Protein AF-0000000073577307 (afdb_homodimer)

Solvent-accessible surface area (backbone atoms only — not comparable to full-atom values): 15113 Å² total; per-residue (Å²): 130,65,79,37,74,38,79,48,73,55,65,37,16,41,44,43,29,63,47,82,70,61,50,22,57,39,57,30,47,56,55,56,80,84,56,72,56,68,67,62,33,53,26,30,30,29,35,43,25,42,23,20,64,41,90,52,89,83,40,60,75,35,41,35,47,29,35,41,38,32,36,31,76,53,84,54,31,30,42,37,42,39,16,36,37,43,51,56,98,88,37,44,37,31,36,14,35,44,33,76,36,45,77,79,46,80,53,42,58,37,43,33,50,20,8,26,72,68,30,44,59,24,35,42,34,32,40,37,33,73,76,40,81,47,87,52,55,27,29,35,39,37,40,40,46,35,36,31,66,36,82,57,129,126,67,82,36,75,39,82,47,71,53,68,36,16,40,44,42,30,63,47,82,91,61,50,22,57,47,80,76,42,34,40,53,76,83,60,68,42,76,59,63,42,24,28,30,30,43,36,54,24,42,24,19,63,42,89,50,89,84,40,59,76,38,41,36,46,31,40,40,41,31,35,26,70,52,87,54,33,32,36,37,41,42,39,35,37,42,50,56,97,90,37,42,38,35,37,28,33,33,26,60,38,46,77,77,47,81,53,39,56,39,14,28,45,37,35,35,70,70,31,43,71,26,36,26,33,31,41,37,33,74,75,38,81,47,86,51,56,28,30,34,38,37,38,40,47,35,37,30,67,35,79,59,129

Organism: NCBI:txid1480154

Structure (mmCIF, N/CA/C/O backbone):
data_AF-0000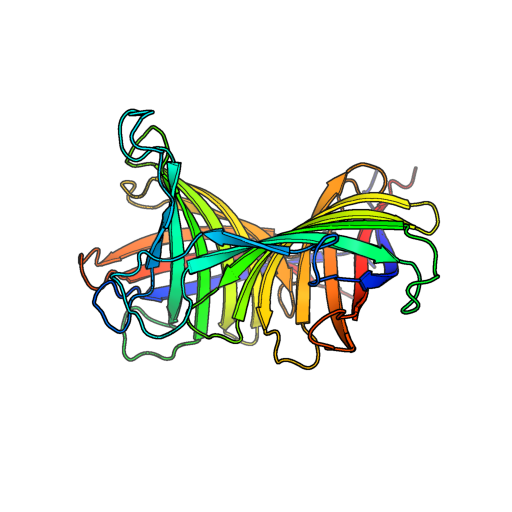000073577307-model_v1
#
loop_
_entity.id
_entity.type
_entity.pdbx_description
1 polymer 'Dirigent protein'
#
loop_
_atom_site.group_PDB
_atom_site.id
_atom_site.type_symbol
_atom_site.label_atom_id
_atom_site.label_alt_id
_atom_site.label_comp_id
_atom_site.label_asym_id
_atom_site.label_entity_id
_atom_site.label_seq_id
_atom_site.pdbx_PDB_ins_code
_atom_site.Cartn_x
_atom_site.Cartn_y
_atom_site.Cartn_z
_atom_site.occupancy
_atom_site.B_iso_or_equiv
_atom_site.auth_seq_id
_atom_site.auth_comp_id
_atom_site.auth_asym_id
_atom_site.auth_atom_id
_atom_site.pdbx_PDB_model_num
ATOM 1 N N . MET A 1 1 ? 23.078 -17.578 -9.414 1 47.25 1 MET A N 1
ATOM 2 C CA . MET A 1 1 ? 22.984 -16.125 -9.367 1 47.25 1 MET A CA 1
ATOM 3 C C . MET A 1 1 ? 23 -15.625 -7.922 1 47.25 1 MET A C 1
ATOM 5 O O . MET A 1 1 ? 22.188 -16.047 -7.102 1 47.25 1 MET A O 1
ATOM 9 N N . LYS A 1 2 ? 24.281 -15.18 -7.512 1 60.28 2 LYS A N 1
ATOM 10 C CA . LYS A 1 2 ? 24.391 -14.672 -6.148 1 60.28 2 LYS A CA 1
ATOM 11 C C . LYS A 1 2 ? 23.672 -13.336 -6.004 1 60.28 2 LYS A C 1
ATOM 13 O O . LYS A 1 2 ? 23.844 -12.43 -6.824 1 60.28 2 LYS A O 1
ATOM 18 N N . MET A 1 3 ? 22.656 -13.227 -5.266 1 70.25 3 MET A N 1
ATOM 19 C CA . MET A 1 3 ? 21.938 -11.977 -5.035 1 70.25 3 MET A CA 1
ATOM 20 C C . MET A 1 3 ? 22.766 -11.023 -4.18 1 70.25 3 MET A C 1
ATOM 22 O O . MET A 1 3 ? 23.219 -11.391 -3.098 1 70.25 3 MET A O 1
ATOM 26 N N . LYS A 1 4 ? 23.328 -10.039 -4.867 1 84.12 4 LYS A N 1
ATOM 27 C CA . LYS A 1 4 ? 24 -8.984 -4.121 1 84.12 4 LYS A CA 1
ATOM 28 C C . LYS A 1 4 ? 23.062 -7.816 -3.838 1 84.12 4 LYS A C 1
ATOM 30 O O . LYS A 1 4 ? 22.188 -7.504 -4.652 1 84.12 4 LYS A O 1
ATOM 35 N N . MET A 1 5 ? 23.25 -7.301 -2.658 1 89.81 5 MET A N 1
ATOM 36 C CA . MET A 1 5 ? 22.438 -6.152 -2.26 1 89.81 5 MET A CA 1
ATOM 37 C C . MET A 1 5 ? 23.219 -4.855 -2.42 1 89.81 5 MET A C 1
ATOM 39 O O . MET A 1 5 ? 24.422 -4.805 -2.131 1 89.81 5 MET A O 1
ATOM 43 N N . LYS A 1 6 ? 22.531 -3.881 -2.98 1 94.38 6 LYS A N 1
ATOM 44 C CA . LYS A 1 6 ? 23.109 -2.549 -3.135 1 94.38 6 LYS A CA 1
ATOM 45 C C . LYS A 1 6 ? 22.422 -1.544 -2.215 1 94.38 6 LYS A C 1
ATOM 47 O O . LYS A 1 6 ? 21.203 -1.502 -2.139 1 94.38 6 LYS A O 1
ATOM 52 N N . ALA A 1 7 ? 23.25 -0.736 -1.571 1 96.62 7 ALA A N 1
ATOM 53 C CA . ALA A 1 7 ? 22.719 0.345 -0.749 1 96.62 7 ALA A CA 1
ATOM 54 C C . ALA A 1 7 ? 22.297 1.529 -1.61 1 96.62 7 ALA A C 1
ATOM 56 O O . ALA A 1 7 ? 23.031 1.964 -2.492 1 96.62 7 ALA A O 1
ATOM 57 N N . VAL A 1 8 ? 21.125 2.039 -1.431 1 96.81 8 VAL A N 1
ATOM 58 C CA . VAL A 1 8 ? 20.594 3.201 -2.131 1 96.81 8 VAL A CA 1
ATOM 59 C C . VAL A 1 8 ? 20.031 4.203 -1.12 1 96.81 8 VAL A C 1
ATOM 61 O O . VAL A 1 8 ? 19.234 3.844 -0.249 1 96.81 8 VAL A O 1
ATOM 64 N N . ASN A 1 9 ? 20.453 5.43 -1.202 1 98.44 9 ASN A N 1
ATOM 65 C CA . ASN A 1 9 ? 20 6.488 -0.31 1 98.44 9 ASN A CA 1
ATOM 66 C C . ASN A 1 9 ? 19.531 7.715 -1.089 1 98.44 9 ASN A C 1
ATOM 68 O O . ASN A 1 9 ? 20.172 8.102 -2.074 1 98.44 9 ASN A O 1
ATOM 72 N N . PHE A 1 10 ? 18.469 8.328 -0.676 1 98.25 10 PHE A N 1
ATOM 73 C CA . PHE A 1 10 ? 18.047 9.625 -1.212 1 98.25 10 PHE A CA 1
ATOM 74 C C . PHE A 1 10 ? 17.188 10.367 -0.205 1 98.25 10 PHE A C 1
ATOM 76 O O . PHE A 1 10 ? 16.703 9.781 0.77 1 98.25 10 PHE A O 1
ATOM 83 N N . THR A 1 11 ? 17.047 11.672 -0.429 1 98.69 11 THR A N 1
ATOM 84 C CA . THR A 1 11 ? 16.234 12.555 0.404 1 98.69 11 THR A CA 1
ATOM 85 C C . THR A 1 11 ? 15.078 13.141 -0.398 1 98.69 11 THR A C 1
ATOM 87 O O . THR A 1 11 ? 15.25 13.508 -1.562 1 98.69 11 THR A O 1
ATOM 90 N N . TYR A 1 12 ? 13.945 13.242 0.196 1 98.75 12 TYR A N 1
ATOM 91 C CA . TYR A 1 12 ? 12.781 13.922 -0.367 1 98.75 12 TYR A CA 1
ATOM 92 C C . TYR A 1 12 ? 11.953 14.586 0.728 1 98.75 12 TYR A C 1
ATOM 94 O O . TYR A 1 12 ? 12.258 14.445 1.914 1 98.75 12 TYR A O 1
ATOM 102 N N . TYR A 1 13 ? 10.914 15.312 0.323 1 98.81 13 TYR A N 1
ATOM 103 C CA . TYR A 1 13 ? 10.141 16.094 1.28 1 98.81 13 TYR A CA 1
ATOM 104 C C . TYR A 1 13 ? 8.648 15.867 1.093 1 98.81 13 TYR A C 1
ATOM 106 O O . TYR A 1 13 ? 8.156 15.82 -0.038 1 98.81 13 TYR A O 1
ATOM 114 N N . LEU A 1 14 ? 8.016 15.656 2.18 1 98.62 14 LEU A N 1
ATOM 115 C CA . LEU A 1 14 ? 6.566 15.484 2.197 1 98.62 14 LEU A CA 1
ATOM 116 C C . LEU A 1 14 ? 5.863 16.797 2.516 1 98.62 14 LEU A C 1
ATOM 118 O O . LEU A 1 14 ? 6.199 17.469 3.498 1 98.62 14 LEU A O 1
ATOM 122 N N . HIS A 1 15 ? 4.895 17.203 1.671 1 97.62 15 HIS A N 1
ATOM 123 C CA . HIS A 1 15 ? 4.09 18.406 1.819 1 97.62 15 HIS A CA 1
ATOM 124 C C . HIS A 1 15 ? 2.625 18.062 2.074 1 97.62 15 HIS A C 1
ATOM 126 O O . HIS A 1 15 ? 1.954 17.5 1.203 1 97.62 15 HIS A O 1
ATOM 132 N N . ASP A 1 16 ? 2.162 18.406 3.236 1 95.88 16 ASP A N 1
ATOM 133 C CA . ASP A 1 16 ? 0.742 18.234 3.525 1 95.88 16 ASP A CA 1
ATOM 134 C C . ASP A 1 16 ? -0.01 19.562 3.393 1 95.88 16 ASP A C 1
ATOM 136 O O . ASP A 1 16 ? 0.6 20.625 3.406 1 95.88 16 ASP A O 1
ATOM 140 N N . ASP A 1 17 ? -1.296 19.438 3.158 1 93.31 17 ASP A N 1
ATOM 141 C CA . ASP A 1 17 ? -2.27 20.531 3.105 1 93.31 17 ASP A CA 1
ATOM 142 C C . ASP A 1 17 ? -3.523 20.172 3.904 1 93.31 17 ASP A C 1
ATOM 144 O O . ASP A 1 17 ? -4.266 19.266 3.537 1 93.31 17 ASP A O 1
ATOM 148 N N . PHE A 1 18 ? -3.758 20.969 4.977 1 90.12 18 PHE A N 1
ATOM 149 C CA . PHE A 1 18 ? -4.895 20.641 5.828 1 90.12 18 PHE A CA 1
ATOM 150 C C . PHE A 1 18 ? -6.012 21.672 5.656 1 90.12 18 PHE A C 1
ATOM 152 O O . PHE A 1 18 ? -6.957 21.703 6.441 1 90.12 18 PHE A O 1
ATOM 159 N N . VAL A 1 19 ? -5.867 22.406 4.602 1 87.12 19 VAL A N 1
ATOM 160 C CA . VAL A 1 19 ? -6.855 23.438 4.336 1 87.12 19 VAL A CA 1
ATOM 161 C C . VAL A 1 19 ? -7.684 23.062 3.109 1 87.12 19 VAL A C 1
ATOM 163 O O . VAL A 1 19 ? -7.141 22.859 2.021 1 87.12 19 VAL A O 1
ATOM 166 N N . PRO A 1 20 ? -8.992 23.031 3.26 1 82.94 20 PRO A N 1
ATOM 167 C CA . PRO A 1 20 ? -9.836 22.781 2.092 1 82.94 20 PRO A CA 1
ATOM 168 C C . PRO A 1 20 ? -9.641 23.812 0.99 1 82.94 20 PRO A C 1
ATOM 170 O O . PRO A 1 20 ? -9.344 24.984 1.279 1 82.94 20 PRO A O 1
ATOM 173 N N . PRO A 1 21 ? -9.688 23.5 -0.233 1 81.56 21 PRO A N 1
ATOM 174 C CA . PRO A 1 21 ? -10.227 22.234 -0.702 1 81.56 21 PRO A CA 1
ATOM 175 C C . PRO A 1 21 ? -9.133 21.188 -0.961 1 81.56 21 PRO A C 1
ATOM 177 O O . PRO A 1 21 ? -9.438 20.062 -1.362 1 81.56 21 PRO A O 1
ATOM 180 N N . ASN A 1 22 ? -7.855 21.5 -0.708 1 83.81 22 ASN A N 1
ATOM 181 C CA . ASN A 1 22 ? -6.758 20.609 -1.093 1 83.81 22 ASN A CA 1
ATOM 182 C C . ASN A 1 22 ? -6.219 19.828 0.102 1 83.81 22 ASN A C 1
ATOM 184 O O . ASN A 1 22 ? -5.012 19.812 0.345 1 83.81 22 ASN A O 1
ATOM 188 N N . VAL A 1 23 ? -7.125 19.172 0.831 1 90.69 23 VAL A N 1
ATOM 189 C CA . VAL A 1 23 ? -6.66 18.484 2.027 1 90.69 23 VAL A CA 1
ATOM 190 C C . VAL A 1 23 ? -5.973 17.172 1.637 1 90.69 23 VAL A C 1
ATOM 192 O O . VAL A 1 23 ? -6.418 16.484 0.715 1 90.69 23 VAL A O 1
ATOM 195 N N . THR A 1 24 ? -4.918 16.812 2.314 1 93.69 24 THR A N 1
ATOM 196 C CA . THR A 1 24 ? -4.156 15.602 2.031 1 93.69 24 THR A CA 1
ATOM 197 C C . THR A 1 24 ? -4.395 14.547 3.113 1 93.69 24 THR A C 1
ATOM 199 O O . THR A 1 24 ? -3.818 13.461 3.064 1 93.69 24 THR A O 1
ATOM 202 N N . ALA A 1 25 ? -5.117 14.875 4.141 1 93.5 25 ALA A N 1
ATOM 203 C CA . ALA A 1 25 ? -5.469 13.922 5.191 1 93.5 25 ALA A CA 1
ATOM 204 C C . ALA A 1 25 ? -6.879 14.172 5.711 1 93.5 25 ALA A C 1
ATOM 206 O O . ALA A 1 25 ? -7.305 15.32 5.844 1 93.5 25 ALA A O 1
ATOM 207 N N . VAL A 1 26 ? -7.605 13.117 5.969 1 91.56 26 VAL A N 1
ATOM 208 C CA . VAL A 1 26 ? -8.969 13.234 6.473 1 91.56 26 VAL A CA 1
ATOM 209 C C . VAL A 1 26 ? -9.234 12.148 7.512 1 91.56 26 VAL A C 1
ATOM 211 O O . VAL A 1 26 ? -8.805 11 7.344 1 91.56 26 VAL A O 1
ATOM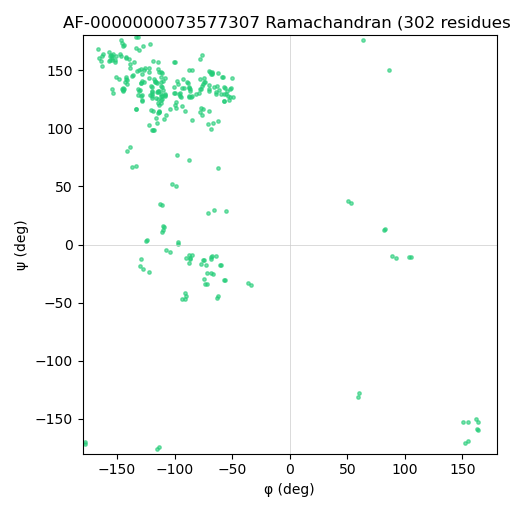 214 N N . ALA A 1 27 ? -9.898 12.5 8.57 1 90.19 27 ALA A N 1
ATOM 215 C CA . ALA A 1 27 ? -10.383 11.516 9.531 1 90.19 27 ALA A CA 1
ATOM 216 C C . ALA A 1 27 ? -11.523 10.695 8.938 1 90.19 27 ALA A C 1
ATOM 218 O O . ALA A 1 27 ? -12.461 11.25 8.359 1 90.19 27 ALA A O 1
ATOM 219 N N . VAL A 1 28 ? -11.516 9.367 9.164 1 90.19 28 VAL A N 1
ATOM 220 C CA . VAL A 1 28 ? -12.523 8.562 8.477 1 90.19 28 VAL A CA 1
ATOM 221 C C . VAL A 1 28 ? -13.234 7.66 9.477 1 90.19 28 VAL A C 1
ATOM 223 O O . VAL A 1 28 ? -14.289 7.102 9.18 1 90.19 28 VAL A O 1
ATOM 226 N N . ALA A 1 29 ? -12.688 7.441 10.609 1 85.88 29 ALA A N 1
ATOM 227 C CA . ALA A 1 29 ? -13.297 6.598 11.633 1 85.88 29 ALA A CA 1
ATOM 228 C C . ALA A 1 29 ? -12.812 6.988 13.031 1 85.88 29 ALA A C 1
ATOM 230 O O . ALA A 1 29 ? -11.773 7.645 13.164 1 85.88 29 ALA A O 1
ATOM 231 N N . GLY A 1 30 ? -13.547 6.637 14.016 1 83.25 30 GLY A N 1
ATOM 232 C CA . GLY A 1 30 ? -13.211 6.824 15.422 1 83.25 30 GLY A CA 1
ATOM 233 C C . GLY A 1 30 ? -14.031 5.945 16.344 1 83.25 30 GLY A C 1
ATOM 234 O O . GLY A 1 30 ? -14.984 5.293 15.914 1 83.25 30 GLY A O 1
ATOM 235 N N . ALA A 1 31 ? -13.469 5.887 17.578 1 75.56 31 ALA A N 1
ATOM 236 C CA . ALA A 1 31 ? -14.172 5.051 18.547 1 75.56 31 ALA A CA 1
ATOM 237 C C . ALA A 1 31 ? -15.625 5.496 18.703 1 75.56 31 ALA A C 1
ATOM 239 O O . ALA A 1 31 ? -15.93 6.688 18.625 1 75.56 31 ALA A O 1
ATOM 240 N N . ASN A 1 32 ? -16.469 4.461 18.688 1 67.56 32 ASN A N 1
ATOM 241 C CA . ASN A 1 32 ? -17.875 4.742 18.969 1 67.56 32 ASN A CA 1
ATOM 242 C C . ASN A 1 32 ? -18.062 5.465 20.297 1 67.56 32 ASN A C 1
ATOM 244 O O . ASN A 1 32 ? -17.266 5.277 21.219 1 67.56 32 ASN A O 1
ATOM 248 N N . ALA A 1 33 ? -18.766 6.508 20.328 1 59.62 33 ALA A N 1
ATOM 249 C CA . ALA A 1 33 ? -19.078 7.387 21.453 1 59.62 33 ALA A CA 1
ATOM 250 C C . ALA A 1 33 ? -19.25 6.586 22.75 1 59.62 33 ALA A C 1
ATOM 252 O O . ALA A 1 33 ? -18.953 7.086 23.828 1 59.62 33 ALA A O 1
ATOM 253 N N . THR A 1 34 ? -19.766 5.402 22.547 1 60.78 34 THR A N 1
ATOM 254 C CA . THR A 1 34 ? -20.094 4.77 23.812 1 60.78 34 THR A CA 1
ATOM 255 C C . THR A 1 34 ? -18.844 4.273 24.531 1 60.78 34 THR A C 1
ATOM 257 O O . THR A 1 34 ? -18.859 4.043 25.75 1 60.78 34 THR A O 1
ATOM 260 N N . LEU A 1 35 ? -17.922 3.953 23.75 1 57.53 35 LEU A N 1
ATOM 261 C CA . LEU A 1 35 ? -16.719 3.467 24.422 1 57.53 35 LEU A CA 1
ATOM 262 C C . LEU A 1 35 ? -15.672 4.574 24.547 1 57.53 35 LEU A C 1
ATOM 264 O O . LEU A 1 35 ? -15.258 5.148 23.531 1 57.53 35 LEU A O 1
ATOM 268 N N . THR A 1 36 ? -15.898 5.367 25.406 1 55.88 36 THR A N 1
ATOM 269 C CA . THR A 1 36 ? -15.047 6.531 25.641 1 55.88 36 THR A CA 1
ATOM 270 C C . THR A 1 36 ? -13.641 6.105 26.031 1 55.88 36 THR A C 1
ATOM 272 O O . THR A 1 36 ? -13.453 5.414 27.031 1 55.88 36 THR A O 1
ATOM 275 N N . GLY A 1 37 ? -12.875 5.453 25.125 1 54.72 37 GLY A N 1
ATOM 276 C CA . GLY A 1 37 ? -11.484 5.254 25.516 1 54.72 37 GLY A CA 1
ATOM 277 C C . GLY A 1 37 ? -10.734 6.555 25.719 1 54.72 37 GLY A C 1
ATOM 278 O O . GLY A 1 37 ? -11.242 7.633 25.391 1 54.72 37 GLY A O 1
ATOM 279 N N . PRO A 1 38 ? -9.812 6.426 26.672 1 56.94 38 PRO A N 1
ATOM 280 C CA . PRO A 1 38 ? -8.969 7.617 26.828 1 56.94 38 PRO A CA 1
ATOM 281 C C . PRO A 1 38 ? -8.305 8.039 25.516 1 56.94 38 PRO A C 1
ATOM 283 O O . PRO A 1 38 ? -7.949 7.184 24.703 1 56.94 38 PRO A O 1
ATOM 286 N N . PHE A 1 39 ? -8.477 9.266 25.375 1 63.06 39 PHE A N 1
ATOM 287 C CA . PHE A 1 39 ? -7.785 9.922 24.266 1 63.06 39 PHE A CA 1
ATOM 288 C C . PHE A 1 39 ? -8.273 9.383 22.938 1 63.06 39 PHE A C 1
ATOM 290 O O . PHE A 1 39 ? -9.391 8.859 22.844 1 63.06 39 PHE A O 1
ATOM 297 N N . GLN A 1 40 ? -7.988 9.727 21.734 1 73.75 40 GLN A N 1
ATOM 298 C CA . GLN A 1 40 ? -8.375 9.523 20.328 1 73.75 40 GLN A CA 1
ATOM 299 C C . GLN A 1 40 ? -7.988 8.133 19.859 1 73.75 40 GLN A C 1
ATOM 301 O O . GLN A 1 40 ? -7.836 7.902 18.656 1 73.75 40 GLN A O 1
ATOM 306 N N . LEU A 1 41 ? -7.922 7.086 20.938 1 83.12 41 LEU A N 1
ATOM 307 C CA . LEU A 1 41 ? -7.633 5.719 20.531 1 83.12 41 LEU A CA 1
ATOM 308 C C . LEU A 1 41 ? -8.664 5.227 19.516 1 83.12 41 LEU A C 1
ATOM 310 O O . LEU A 1 41 ? -9.867 5.289 19.766 1 83.12 41 LEU A O 1
ATOM 314 N N . GLY A 1 42 ? -8.141 4.828 18.438 1 87.31 42 GLY A N 1
ATOM 315 C CA . GLY A 1 42 ? -9.031 4.242 17.453 1 87.31 42 GLY A CA 1
ATOM 316 C C . GLY A 1 42 ? -9.352 5.18 16.297 1 87.31 42 GLY A C 1
ATOM 317 O O . GLY A 1 42 ? -9.977 4.777 15.32 1 87.31 42 GLY A O 1
ATOM 318 N N . ASP A 1 43 ? -8.969 6.434 16.469 1 89.38 43 ASP A N 1
ATOM 319 C CA . ASP A 1 43 ? -9.164 7.328 15.328 1 89.38 43 ASP A CA 1
ATOM 320 C C . ASP A 1 43 ? -8.328 6.883 14.125 1 89.38 43 ASP A C 1
ATOM 322 O O . ASP A 1 43 ? -7.172 6.488 14.281 1 89.38 43 ASP A O 1
ATOM 326 N N . ILE A 1 44 ? -8.93 6.91 12.961 1 92.44 44 ILE A N 1
ATOM 327 C CA . ILE A 1 44 ? -8.234 6.555 11.727 1 92.44 44 ILE A CA 1
ATOM 328 C C . ILE A 1 44 ? -8.234 7.746 10.773 1 92.44 44 ILE A C 1
ATOM 330 O O . ILE A 1 44 ? -9.289 8.336 10.5 1 92.44 44 ILE A O 1
ATOM 334 N N . ILE A 1 45 ? -7.078 8.109 10.344 1 93.56 45 ILE A N 1
ATOM 335 C CA . ILE A 1 45 ? -6.863 9.148 9.344 1 93.56 45 ILE A CA 1
ATOM 336 C C . ILE A 1 45 ? -6.344 8.523 8.055 1 93.56 45 ILE A C 1
ATOM 338 O O . ILE A 1 45 ? -5.43 7.691 8.086 1 93.56 45 ILE A O 1
ATOM 342 N N . VAL A 1 46 ? -6.988 8.82 6.941 1 95.5 46 VAL A N 1
ATOM 343 C CA . VAL A 1 46 ? -6.434 8.508 5.625 1 95.5 46 VAL A CA 1
ATOM 344 C C . VAL A 1 46 ? -5.637 9.703 5.109 1 95.5 46 VAL A C 1
ATOM 346 O O . VAL A 1 46 ? -6.074 10.852 5.234 1 95.5 46 VAL A O 1
ATOM 349 N N . PHE A 1 47 ? -4.441 9.398 4.582 1 95.75 47 PHE A N 1
ATOM 350 C CA . PHE A 1 47 ? -3.643 10.5 4.062 1 95.75 47 PHE A CA 1
ATOM 351 C C . PHE A 1 47 ? -3.123 10.18 2.664 1 95.75 47 PHE A C 1
ATOM 353 O O . PHE A 1 47 ? -2.938 9.016 2.318 1 95.75 47 PHE A O 1
ATOM 360 N N . ASP A 1 48 ? -2.926 11.109 1.863 1 96.69 48 ASP A N 1
ATOM 361 C CA . ASP A 1 48 ? -2.305 11.125 0.542 1 96.69 48 ASP A CA 1
ATOM 362 C C . ASP A 1 48 ? -1.469 12.383 0.341 1 96.69 48 ASP A C 1
ATOM 364 O O . ASP A 1 48 ? -1.869 13.289 -0.392 1 96.69 48 ASP A O 1
ATOM 368 N N . SER A 1 49 ? -0.308 12.344 0.871 1 97.31 49 SER A N 1
ATOM 369 C CA . SER A 1 49 ? 0.567 13.516 0.904 1 97.31 49 SER A CA 1
ATOM 370 C C . SER A 1 49 ? 1.366 13.641 -0.389 1 97.31 49 SER A C 1
ATOM 372 O O . SER A 1 49 ? 1.777 12.641 -0.973 1 97.31 49 SER A O 1
ATOM 374 N N . VAL A 1 50 ? 1.678 14.852 -0.741 1 97.69 50 VAL A N 1
ATOM 375 C CA . VAL A 1 50 ? 2.506 15.117 -1.911 1 97.69 50 VAL A CA 1
ATOM 376 C C . VAL A 1 50 ? 3.982 15.078 -1.521 1 97.69 50 VAL A C 1
ATOM 378 O O . VAL A 1 50 ? 4.367 15.602 -0.474 1 97.69 50 VAL A O 1
ATOM 381 N N . ILE A 1 51 ? 4.789 14.391 -2.34 1 98.31 51 ILE A N 1
ATOM 382 C CA . ILE A 1 51 ? 6.223 14.398 -2.072 1 98.31 51 ILE A CA 1
ATOM 383 C C . ILE A 1 51 ? 6.945 15.203 -3.148 1 98.31 51 ILE A C 1
ATOM 385 O O . ILE A 1 51 ? 6.602 15.125 -4.332 1 98.31 51 ILE A O 1
ATOM 389 N N . ARG A 1 52 ? 7.988 16 -2.77 1 98.44 52 ARG A N 1
ATOM 390 C CA . ARG A 1 52 ? 8.758 16.891 -3.637 1 98.44 52 ARG A CA 1
ATOM 391 C C . ARG A 1 52 ? 10.25 16.719 -3.402 1 98.44 52 ARG A C 1
ATOM 393 O O . ARG A 1 52 ? 10.672 16.125 -2.412 1 98.44 52 ARG A O 1
ATOM 400 N N . LYS A 1 53 ? 11.008 17.312 -4.289 1 98.19 53 LYS A N 1
ATOM 401 C CA . LYS A 1 53 ? 12.461 17.188 -4.258 1 98.19 53 LYS A CA 1
ATOM 402 C C . LYS A 1 53 ? 13.062 18.016 -3.127 1 98.19 53 LYS A C 1
ATOM 404 O O . LYS A 1 53 ? 14.094 17.656 -2.564 1 98.19 53 LYS A O 1
ATOM 409 N N . THR A 1 54 ? 12.445 19.141 -2.836 1 98.06 54 THR A N 1
ATOM 410 C CA . THR A 1 54 ? 12.984 20.016 -1.811 1 98.06 54 THR A CA 1
ATOM 411 C C . THR A 1 54 ? 11.883 20.469 -0.857 1 98.06 54 THR A C 1
ATOM 413 O O . THR A 1 54 ? 10.711 20.125 -1.04 1 98.06 54 THR A O 1
ATOM 416 N N . ALA A 1 55 ? 12.281 21.234 0.104 1 97.56 55 ALA A N 1
ATOM 417 C CA . ALA A 1 55 ? 11.344 21.734 1.101 1 97.56 55 ALA A CA 1
ATOM 418 C C . ALA A 1 55 ? 10.461 22.844 0.518 1 97.56 55 ALA A C 1
ATOM 420 O O . ALA A 1 55 ? 9.453 23.219 1.119 1 97.56 55 ALA A O 1
ATOM 421 N N . SER A 1 56 ? 10.812 23.391 -0.65 1 96.62 56 SER A N 1
ATOM 422 C CA . SER A 1 56 ? 10 24.406 -1.306 1 96.62 56 SER A CA 1
ATOM 423 C C . SER A 1 56 ? 8.789 23.781 -2 1 96.62 56 SER A C 1
ATOM 425 O O . SER A 1 56 ? 8.922 22.812 -2.75 1 96.62 56 SER A O 1
ATOM 427 N N . ASN A 1 57 ? 7.625 24.375 -1.8 1 93 57 ASN A N 1
ATOM 428 C CA . ASN A 1 57 ? 6.402 23.906 -2.438 1 93 57 ASN A CA 1
ATOM 429 C C . ASN A 1 57 ? 6.426 24.141 -3.943 1 93 57 ASN A C 1
ATOM 431 O O . ASN A 1 57 ? 5.594 23.594 -4.676 1 93 57 ASN A O 1
ATOM 435 N N . ALA A 1 58 ? 7.34 24.891 -4.375 1 94.75 58 ALA A N 1
ATOM 436 C CA . ALA A 1 58 ? 7.477 25.188 -5.797 1 94.75 58 ALA A CA 1
ATOM 437 C C . ALA A 1 58 ? 8.305 24.125 -6.504 1 94.75 58 ALA A C 1
ATOM 439 O O . ALA A 1 58 ? 8.352 24.078 -7.738 1 94.75 58 ALA A O 1
ATOM 440 N N . SER A 1 59 ? 8.914 23.312 -5.734 1 96.06 59 SER A N 1
ATOM 441 C CA . SER A 1 59 ? 9.781 22.312 -6.355 1 96.06 59 SER A CA 1
ATOM 442 C C . SER A 1 59 ? 8.969 21.188 -6.984 1 96.06 59 SER A C 1
ATOM 444 O O . SER A 1 59 ? 7.781 21.016 -6.684 1 96.06 59 SER A O 1
ATOM 446 N N . ALA A 1 60 ? 9.594 20.438 -7.84 1 96.81 60 ALA A N 1
ATOM 447 C CA . ALA A 1 60 ? 8.938 19.391 -8.609 1 96.81 60 ALA A CA 1
ATOM 448 C C . ALA A 1 60 ? 8.312 18.344 -7.684 1 96.81 60 ALA A C 1
ATOM 450 O O . ALA A 1 60 ? 8.938 17.891 -6.723 1 96.81 60 ALA A O 1
ATOM 451 N N . GLN A 1 61 ? 6.996 18.078 -7.98 1 98 61 GLN A N 1
ATOM 452 C CA . GLN A 1 61 ? 6.383 16.906 -7.363 1 98 61 GLN A CA 1
ATOM 453 C C . GLN A 1 61 ? 6.961 15.609 -7.941 1 98 61 GLN A C 1
ATOM 455 O O . GLN A 1 61 ? 7.035 15.445 -9.156 1 98 61 GLN A O 1
ATOM 460 N N . ILE A 1 62 ? 7.344 14.656 -7.059 1 98.62 62 ILE A N 1
ATOM 461 C CA . ILE A 1 62 ? 8.008 13.453 -7.559 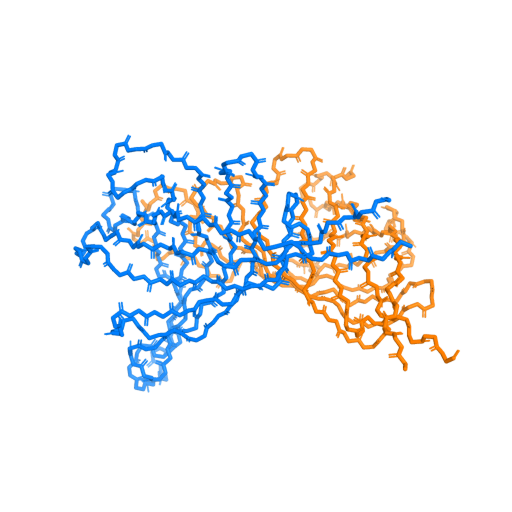1 98.62 62 ILE A CA 1
ATOM 462 C C . ILE A 1 62 ? 7.242 12.219 -7.098 1 98.62 62 ILE A C 1
ATOM 464 O O . ILE A 1 62 ? 7.688 11.086 -7.324 1 98.62 62 ILE A O 1
ATOM 468 N N . GLY A 1 63 ? 6.059 12.422 -6.402 1 98.12 63 GLY A N 1
ATOM 469 C CA . GLY A 1 63 ? 5.277 11.258 -6.008 1 98.12 63 GLY A CA 1
ATOM 470 C C . GLY A 1 63 ? 4.258 11.57 -4.926 1 98.12 63 GLY A C 1
ATOM 471 O O . GLY A 1 63 ? 3.811 12.711 -4.793 1 98.12 63 GLY A O 1
ATOM 472 N N . HIS A 1 64 ? 3.854 10.5 -4.234 1 98.56 64 HIS A N 1
ATOM 473 C CA . HIS A 1 64 ? 2.906 10.555 -3.127 1 98.56 64 HIS A CA 1
ATOM 474 C C . HIS A 1 64 ? 3.285 9.57 -2.025 1 98.56 64 HIS A C 1
ATOM 476 O O . HIS A 1 64 ? 3.805 8.492 -2.307 1 98.56 64 HIS A O 1
ATOM 482 N N . HIS A 1 65 ? 3.07 9.938 -0.806 1 98.62 65 HIS A N 1
ATOM 483 C CA . HIS A 1 65 ? 3.1 9.094 0.381 1 98.62 65 HIS A CA 1
ATOM 484 C C . HIS A 1 65 ? 1.697 8.883 0.946 1 98.62 65 HIS A C 1
ATOM 486 O O . HIS A 1 65 ? 1.079 9.828 1.442 1 98.62 65 HIS A O 1
ATOM 492 N N . SER A 1 66 ? 1.159 7.68 0.797 1 98.25 66 SER A N 1
ATOM 493 C CA . SER A 1 66 ? -0.252 7.445 1.084 1 98.25 66 SER A CA 1
ATOM 494 C C . SER A 1 66 ? -0.431 6.305 2.08 1 98.25 66 SER A C 1
ATOM 496 O O . SER A 1 66 ? 0.392 5.387 2.137 1 98.25 66 SER A O 1
ATOM 498 N N . GLY A 1 67 ? -1.561 6.379 2.852 1 97.75 67 GLY A N 1
ATOM 499 C CA . GLY A 1 67 ? -1.84 5.289 3.773 1 97.75 67 GLY A CA 1
ATOM 500 C C . GLY A 1 67 ? -2.826 5.668 4.863 1 97.75 67 GLY A C 1
ATOM 501 O O . GLY A 1 67 ? -3.764 6.43 4.621 1 97.75 67 GLY A O 1
ATOM 502 N N . VAL A 1 68 ? -2.627 4.992 6.004 1 96.94 68 VAL A N 1
ATOM 503 C CA . VAL A 1 68 ? -3.498 5.227 7.152 1 96.94 68 VAL A CA 1
ATOM 504 C C . VAL A 1 68 ? -2.654 5.512 8.391 1 96.94 68 VAL A C 1
ATOM 506 O O . VAL A 1 68 ? -1.578 4.934 8.562 1 96.94 68 VAL A O 1
ATOM 509 N N . LEU A 1 69 ? -3.146 6.418 9.125 1 96.12 69 LEU A N 1
ATOM 510 C CA . LEU A 1 69 ? -2.639 6.715 10.461 1 96.12 69 LEU A CA 1
ATOM 511 C C . LEU A 1 69 ? -3.682 6.387 11.523 1 96.12 69 LEU A C 1
ATOM 513 O O . LEU A 1 69 ? -4.84 6.793 11.414 1 96.12 69 LEU A O 1
ATOM 517 N N . VAL A 1 70 ? -3.219 5.664 12.555 1 94.56 70 VAL A N 1
ATOM 518 C CA . VAL A 1 70 ? -4.145 5.203 13.586 1 94.56 70 VAL A CA 1
ATOM 519 C C . VAL A 1 70 ? -3.711 5.738 14.953 1 94.56 70 VAL A C 1
ATOM 521 O O . VAL A 1 70 ? -2.557 5.57 15.352 1 94.56 70 VAL A O 1
ATOM 524 N N . SER A 1 71 ? -4.656 6.348 15.625 1 92.69 71 SER A N 1
ATOM 525 C CA . SER A 1 71 ? -4.371 6.844 16.969 1 92.69 71 SER A CA 1
ATOM 526 C C . SER A 1 71 ? -4.309 5.703 17.984 1 92.69 71 SER A C 1
ATOM 528 O O . SER A 1 71 ? -5.117 4.773 17.922 1 92.69 71 SER A O 1
ATOM 530 N N . LEU A 1 72 ? -3.328 5.844 18.875 1 92.69 72 LEU A N 1
ATOM 531 C CA . LEU A 1 72 ? -3.098 4.832 19.906 1 92.69 72 LEU A CA 1
ATOM 532 C C . LEU A 1 72 ? -3.355 5.402 21.297 1 92.69 72 LEU A C 1
ATOM 534 O O . LEU A 1 72 ? -3.832 6.531 21.422 1 92.69 72 LEU A O 1
ATOM 538 N N . ASN A 1 73 ? -3.086 4.586 22.266 1 88.69 73 ASN A N 1
ATOM 539 C CA . ASN A 1 73 ? -3.357 5.008 23.641 1 88.69 73 ASN A CA 1
ATOM 540 C C . ASN A 1 73 ? -2.527 6.23 24.016 1 88.69 73 ASN A C 1
ATOM 542 O O . ASN A 1 73 ? -3.006 7.113 24.734 1 88.69 73 ASN A O 1
ATOM 546 N N . ASP A 1 74 ? -1.267 6.266 23.688 1 89.94 74 ASP A N 1
ATOM 547 C CA . ASP A 1 74 ? -0.41 7.441 23.812 1 89.94 74 ASP A CA 1
ATOM 548 C C . ASP A 1 74 ? -0.656 8.43 22.672 1 89.94 74 ASP A C 1
ATOM 550 O O . ASP A 1 74 ? -0.39 8.117 21.516 1 89.94 74 ASP A O 1
ATOM 554 N N . PRO A 1 75 ? -1.189 9.625 22.953 1 86.25 75 PRO A N 1
ATOM 555 C CA . PRO A 1 75 ? -1.57 10.562 21.906 1 86.25 75 PRO A CA 1
ATOM 556 C C . PRO A 1 75 ? -0.387 10.984 21.031 1 86.25 75 PRO A C 1
ATOM 558 O O . PRO A 1 75 ? -0.58 11.477 19.922 1 86.25 75 PRO A O 1
ATOM 561 N N . SER A 1 76 ? 0.789 10.773 21.516 1 90.25 76 SER A N 1
ATOM 562 C CA . SER A 1 76 ? 1.968 11.164 20.75 1 90.25 76 SER A CA 1
ATOM 563 C C . SER A 1 76 ? 2.365 10.07 19.75 1 90.25 76 SER A C 1
ATOM 565 O O . SER A 1 76 ? 3.207 10.289 18.891 1 90.25 76 SER A O 1
ATOM 567 N N . LYS A 1 77 ? 1.724 8.914 19.875 1 94 77 LYS A N 1
ATOM 568 C CA . LYS A 1 77 ? 2.104 7.766 19.062 1 94 77 LYS A CA 1
ATOM 569 C C . LYS A 1 77 ? 1.004 7.418 18.062 1 94 77 LYS A C 1
ATOM 571 O O . LYS A 1 77 ? -0.182 7.594 18.344 1 94 77 LYS A O 1
ATOM 576 N N . LYS A 1 78 ? 1.421 7.023 16.969 1 95.88 78 LYS A N 1
ATOM 577 C CA . LYS A 1 78 ? 0.516 6.531 15.93 1 95.88 78 LYS A CA 1
ATOM 578 C C . LYS A 1 78 ? 1.06 5.262 15.281 1 95.88 78 LYS A C 1
ATOM 580 O O . LYS A 1 78 ? 2.273 5.051 15.242 1 95.88 78 LYS A O 1
ATOM 585 N N . PHE A 1 79 ? 0.146 4.383 14.914 1 97.69 79 PHE A N 1
ATOM 586 C CA . PHE A 1 79 ? 0.464 3.342 13.938 1 97.69 79 PHE A CA 1
ATOM 587 C C . PHE A 1 79 ? 0.287 3.859 12.516 1 97.69 79 PHE A C 1
ATOM 589 O O . PHE A 1 79 ? -0.736 4.465 12.195 1 97.69 79 PHE A O 1
ATOM 596 N N . ILE A 1 80 ? 1.306 3.701 11.703 1 98.19 80 ILE A N 1
ATOM 597 C CA . ILE A 1 80 ? 1.221 4.117 10.312 1 98.19 80 ILE A CA 1
ATOM 598 C C . ILE A 1 80 ? 1.434 2.914 9.398 1 98.19 80 ILE A C 1
ATOM 600 O O . ILE A 1 80 ? 2.328 2.1 9.633 1 98.19 80 ILE A O 1
ATOM 604 N N . SER A 1 81 ? 0.63 2.646 8.461 1 98.31 81 SER A N 1
ATOM 605 C CA . SER A 1 81 ? 0.813 1.8 7.285 1 98.31 81 SER A CA 1
ATOM 606 C C . SER A 1 81 ? 0.747 2.617 6 1 98.31 81 SER A C 1
ATOM 608 O O . SER A 1 81 ? -0.181 3.406 5.805 1 98.31 81 SER A O 1
ATOM 610 N N . PHE A 1 82 ? 1.729 2.414 5.129 1 98.56 82 PHE A N 1
ATOM 611 C CA . PHE A 1 82 ? 1.836 3.371 4.035 1 98.56 82 PHE A CA 1
ATOM 612 C C . PHE A 1 82 ? 2.359 2.695 2.771 1 98.56 82 PHE A C 1
ATOM 614 O O . PHE A 1 82 ? 2.896 1.587 2.832 1 98.56 82 PHE A O 1
ATOM 621 N N . ALA A 1 83 ? 2.197 3.354 1.657 1 98.5 83 ALA A N 1
ATOM 622 C CA . ALA A 1 83 ? 2.902 3.137 0.397 1 98.5 83 ALA A CA 1
ATOM 623 C C . ALA A 1 83 ? 3.426 4.453 -0.173 1 98.5 83 ALA A C 1
ATOM 625 O O . ALA A 1 83 ? 2.686 5.434 -0.265 1 98.5 83 ALA A O 1
ATOM 626 N N . LEU A 1 84 ? 4.648 4.422 -0.472 1 98.56 84 LEU A N 1
ATOM 627 C CA . LEU A 1 84 ? 5.324 5.531 -1.138 1 98.56 84 LEU A CA 1
ATOM 628 C C . LEU A 1 84 ? 5.438 5.277 -2.637 1 98.56 84 LEU A C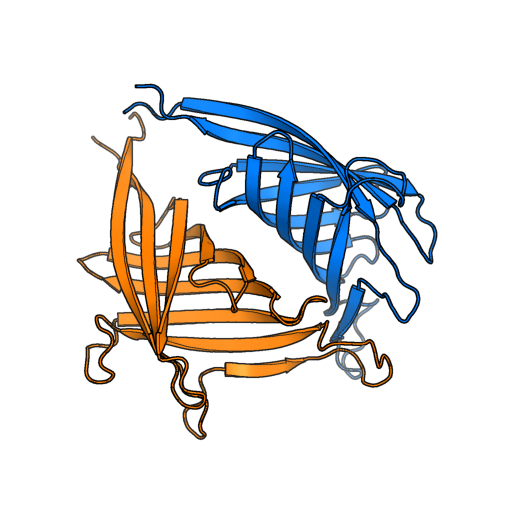 1
ATOM 630 O O . LEU A 1 84 ? 5.98 4.254 -3.059 1 98.56 84 LEU A O 1
ATOM 634 N N . ASP A 1 85 ? 4.848 6.094 -3.418 1 98.25 85 ASP A N 1
ATOM 635 C CA . ASP A 1 85 ? 5.047 6.148 -4.863 1 98.25 85 ASP A CA 1
ATOM 636 C C . ASP A 1 85 ? 6.004 7.277 -5.242 1 98.25 85 ASP A C 1
ATOM 638 O O . ASP A 1 85 ? 5.719 8.453 -5 1 98.25 85 ASP A O 1
ATOM 642 N N . ILE A 1 86 ? 7.141 6.867 -5.902 1 98.5 86 ILE A N 1
ATOM 643 C CA . ILE A 1 86 ? 8.156 7.906 -6.074 1 98.5 86 ILE A CA 1
ATOM 644 C C . ILE A 1 86 ? 8.922 7.664 -7.371 1 98.5 86 ILE A C 1
ATOM 646 O O . ILE A 1 86 ? 9.133 6.52 -7.773 1 98.5 86 ILE A O 1
ATOM 650 N N . THR A 1 87 ? 9.273 8.703 -8.062 1 98.38 87 THR A N 1
ATOM 651 C CA . THR A 1 87 ? 10.273 8.75 -9.117 1 98.38 87 THR A CA 1
ATOM 652 C C . THR A 1 87 ? 11.414 9.703 -8.75 1 98.38 87 THR A C 1
ATOM 654 O O . THR A 1 87 ? 11.203 10.906 -8.633 1 98.38 87 THR A O 1
ATOM 657 N N . ILE A 1 88 ? 12.609 9.117 -8.586 1 97.62 88 ILE A N 1
ATOM 658 C CA . ILE A 1 88 ? 13.727 9.922 -8.125 1 97.62 88 ILE A CA 1
ATOM 659 C C . ILE A 1 88 ? 15.039 9.32 -8.617 1 97.62 88 ILE A C 1
ATOM 661 O O . ILE A 1 88 ? 15.266 8.117 -8.484 1 97.62 88 ILE A O 1
ATOM 665 N N . HIS A 1 89 ? 15.922 10.102 -9.211 1 96.56 89 HIS A N 1
ATOM 666 C CA . HIS A 1 89 ? 17.266 9.711 -9.617 1 96.56 89 HIS A CA 1
ATOM 667 C C . HIS A 1 89 ? 17.234 8.461 -10.484 1 96.56 89 HIS A C 1
ATOM 669 O O . HIS A 1 89 ? 18.047 7.551 -10.289 1 96.56 89 HIS A O 1
ATOM 675 N N . GLY A 1 90 ? 16.281 8.305 -11.281 1 95.25 90 GLY A N 1
ATOM 676 C CA . GLY A 1 90 ? 16.203 7.18 -12.203 1 95.25 90 GLY A CA 1
ATOM 677 C C . GLY A 1 90 ? 15.438 5.996 -11.633 1 95.25 90 GLY A C 1
ATOM 678 O O . GLY A 1 90 ? 15.18 5.02 -12.336 1 95.25 90 GLY A O 1
ATOM 679 N N . TYR A 1 91 ? 15.148 6.035 -10.328 1 96.94 91 TYR A N 1
ATOM 680 C CA . TYR A 1 91 ? 14.32 4.996 -9.727 1 96.94 91 TYR A CA 1
ATOM 681 C C . TYR A 1 91 ? 12.844 5.363 -9.812 1 96.94 91 TYR A C 1
ATOM 683 O O . TYR A 1 91 ? 12.469 6.523 -9.617 1 96.94 91 TYR A O 1
ATOM 691 N N . SER A 1 92 ? 12.016 4.348 -10.125 1 97.69 92 SER A N 1
ATOM 692 C CA . SER A 1 92 ? 10.57 4.547 -10.148 1 97.69 92 SER A CA 1
ATOM 693 C C . SER A 1 92 ? 9.836 3.309 -9.656 1 97.69 92 SER A C 1
ATOM 695 O O . SER A 1 92 ? 10.164 2.186 -10.047 1 97.69 92 SER A O 1
ATOM 697 N N . GLY A 1 93 ? 8.859 3.52 -8.781 1 97.19 93 GLY A N 1
ATOM 698 C CA . GLY A 1 93 ? 8.047 2.453 -8.211 1 97.19 93 GLY A CA 1
ATOM 699 C C . GLY A 1 93 ? 7.457 2.807 -6.859 1 97.19 93 GLY A C 1
ATOM 700 O O . GLY A 1 93 ? 7.406 3.982 -6.488 1 97.19 93 GLY A O 1
ATOM 701 N N . THR A 1 94 ? 6.906 1.801 -6.199 1 97.5 94 THR A N 1
ATOM 702 C CA . THR A 1 94 ? 6.332 2 -4.875 1 97.5 94 THR A CA 1
ATOM 703 C C . THR A 1 94 ? 7.121 1.229 -3.82 1 97.5 94 THR A C 1
ATOM 705 O O . THR A 1 94 ? 7.793 0.244 -4.137 1 97.5 94 THR A O 1
ATOM 708 N N . MET A 1 95 ? 7.117 1.727 -2.646 1 98.31 95 MET A N 1
ATOM 709 C CA . MET A 1 95 ? 7.59 1.038 -1.449 1 98.31 95 MET A CA 1
ATOM 710 C C . MET A 1 95 ? 6.535 1.077 -0.348 1 98.31 95 MET A C 1
ATOM 712 O O . MET A 1 95 ? 5.809 2.062 -0.215 1 98.31 95 MET A O 1
ATOM 716 N N . SER A 1 96 ? 6.508 0.053 0.393 1 98.31 96 SER A N 1
ATOM 717 C CA . SER A 1 96 ? 5.5 0.016 1.45 1 98.31 96 SER A CA 1
ATOM 718 C C . SER A 1 96 ? 6.098 -0.476 2.764 1 98.31 96 SER A C 1
ATOM 720 O O . SER A 1 96 ? 7.129 -1.153 2.77 1 98.31 96 SER A O 1
ATOM 722 N N . GLY A 1 97 ? 5.434 -0.112 3.824 1 97.81 97 GLY A N 1
ATOM 723 C CA . GLY A 1 97 ? 5.848 -0.497 5.164 1 97.81 97 GLY A CA 1
ATOM 724 C C . GLY A 1 97 ? 4.902 -0.014 6.246 1 97.81 97 GLY A C 1
ATOM 725 O O . GLY A 1 97 ? 3.764 0.363 5.957 1 97.81 97 GLY A O 1
ATOM 726 N N . SER A 1 98 ? 5.363 -0.165 7.445 1 97.69 98 SER A N 1
ATOM 727 C CA . SER A 1 98 ? 4.613 0.269 8.617 1 97.69 98 SER A CA 1
ATOM 728 C C . SER A 1 98 ? 5.547 0.568 9.789 1 97.69 98 SER A C 1
ATOM 730 O O . SER A 1 98 ? 6.734 0.241 9.742 1 97.69 98 SER A O 1
ATOM 732 N N . ALA A 1 99 ? 4.992 1.291 10.711 1 97.75 99 ALA A N 1
ATOM 733 C CA . ALA A 1 99 ? 5.754 1.628 11.914 1 97.75 99 ALA A CA 1
ATOM 734 C C . ALA A 1 99 ? 4.836 2.113 13.031 1 97.75 99 ALA A C 1
ATOM 736 O O . ALA A 1 99 ? 3.689 2.496 12.773 1 97.75 99 ALA A O 1
ATOM 737 N N . ARG A 1 100 ? 5.289 1.932 14.242 1 97.88 100 ARG A N 1
ATOM 738 C CA . ARG A 1 100 ? 4.797 2.738 15.359 1 97.88 100 ARG A CA 1
ATOM 739 C C . ARG A 1 100 ? 5.652 3.984 15.547 1 97.88 100 ARG A C 1
ATOM 741 O O . ARG A 1 100 ? 6.844 3.887 15.844 1 97.88 100 ARG A O 1
ATOM 748 N N . ILE A 1 101 ? 5.004 5.16 15.32 1 96.75 101 ILE A N 1
ATOM 749 C CA . ILE A 1 101 ? 5.828 6.363 15.281 1 96.75 101 ILE A CA 1
ATOM 750 C C . ILE A 1 101 ? 5.477 7.27 16.453 1 96.75 101 ILE A C 1
ATOM 752 O O . ILE A 1 101 ? 4.406 7.129 17.062 1 96.75 101 ILE A O 1
ATOM 756 N N . ASP A 1 102 ? 6.457 8.148 16.828 1 94.94 102 ASP A N 1
ATOM 757 C CA . ASP A 1 102 ? 6.305 9.211 17.828 1 94.94 102 ASP A CA 1
ATOM 758 C C . ASP A 1 102 ? 6.449 10.586 17.188 1 94.94 102 ASP A C 1
ATOM 760 O O . ASP A 1 102 ? 7.562 11.039 16.922 1 94.94 102 ASP A O 1
ATOM 764 N N . PHE A 1 103 ? 5.363 11.328 16.984 1 86.88 103 PHE A N 1
ATOM 765 C CA . PHE A 1 103 ? 5.359 12.586 16.25 1 86.88 103 PHE A CA 1
ATOM 766 C C . PHE A 1 103 ? 6.023 13.688 17.078 1 86.88 103 PHE A C 1
ATOM 768 O O . PHE A 1 103 ? 6.332 14.758 16.547 1 86.88 103 PHE A O 1
ATOM 775 N N . THR A 1 104 ? 6.145 13.469 18.312 1 91.5 104 THR A N 1
ATOM 776 C CA . THR A 1 104 ? 6.727 14.5 19.156 1 91.5 104 THR A CA 1
ATOM 777 C C . THR A 1 104 ? 8.242 14.367 19.203 1 91.5 104 THR A C 1
ATOM 779 O O . THR A 1 104 ? 8.938 15.242 19.734 1 91.5 104 THR A O 1
ATOM 782 N N . ALA A 1 105 ? 8.82 13.234 18.797 1 94 105 ALA A N 1
ATOM 783 C CA . ALA A 1 105 ? 10.266 13.055 18.75 1 94 105 ALA A CA 1
ATOM 784 C C . ALA A 1 105 ? 10.898 13.945 17.688 1 94 105 ALA A C 1
ATOM 786 O O . ALA A 1 105 ? 10.25 14.266 16.688 1 94 105 ALA A O 1
ATOM 787 N N . PRO A 1 106 ? 12.141 14.406 17.922 1 95.88 106 PRO A N 1
ATOM 788 C CA . PRO A 1 106 ? 12.805 15.211 16.891 1 95.88 106 PRO A CA 1
ATOM 789 C C . PRO A 1 106 ? 12.898 14.492 15.555 1 95.88 106 PRO A C 1
ATOM 791 O O . PRO A 1 106 ? 12.977 15.133 14.508 1 95.88 106 PRO A O 1
ATOM 794 N N . SER A 1 107 ? 12.992 13.164 15.617 1 97.5 107 SER A N 1
ATOM 795 C CA . SER A 1 107 ? 12.969 12.312 14.438 1 97.5 107 SER A CA 1
ATOM 796 C C . SER A 1 107 ? 12.406 10.93 14.766 1 97.5 107 SER A C 1
ATOM 798 O O . SER A 1 107 ? 12.391 10.523 15.93 1 97.5 107 SER A O 1
ATOM 800 N N . TRP A 1 108 ? 11.875 10.188 13.758 1 97.94 108 TRP A N 1
ATOM 801 C CA . TRP A 1 108 ? 11.43 8.805 13.891 1 97.94 108 TRP A CA 1
ATOM 802 C C . TRP A 1 108 ? 11.727 8.016 12.617 1 97.94 108 TRP A C 1
ATOM 804 O O . TRP A 1 108 ? 12.188 8.578 11.625 1 97.94 108 TRP A O 1
ATOM 814 N N . GLU A 1 109 ? 11.516 6.715 12.695 1 98.44 109 GLU A N 1
ATOM 815 C CA . GLU A 1 109 ? 11.781 5.863 11.539 1 98.44 109 GLU A CA 1
ATOM 816 C C . GLU A 1 109 ? 10.531 5.102 11.117 1 98.44 109 GLU A C 1
ATOM 818 O O . GLU A 1 109 ? 9.695 4.758 11.953 1 98.44 109 GLU A O 1
ATOM 823 N N . GLU A 1 110 ? 10.375 4.941 9.867 1 98.25 110 GLU A N 1
ATOM 824 C CA . GLU A 1 110 ? 9.391 4.059 9.258 1 98.25 110 GLU A CA 1
ATOM 825 C C . GLU A 1 110 ? 10.055 2.916 8.5 1 98.25 110 GLU A C 1
ATOM 827 O O . GLU A 1 110 ? 10.875 3.15 7.609 1 98.25 110 GLU A O 1
ATOM 832 N N . ALA A 1 111 ? 9.703 1.709 8.82 1 98.06 111 ALA A N 1
ATOM 833 C CA . ALA A 1 111 ? 10.289 0.547 8.164 1 98.06 111 ALA A CA 1
ATOM 834 C C . ALA A 1 111 ? 9.75 0.383 6.746 1 98.06 111 ALA A C 1
ATOM 836 O O . ALA A 1 111 ? 8.562 0.604 6.5 1 98.06 111 ALA A O 1
ATOM 837 N N . VAL A 1 112 ? 10.555 0.031 5.797 1 98.06 112 VAL A N 1
ATOM 838 C CA . VAL A 1 112 ? 10.195 -0.358 4.438 1 98.06 112 VAL A CA 1
ATOM 839 C C . VAL A 1 112 ? 10.414 -1.858 4.254 1 98.06 112 VAL A C 1
ATOM 841 O O . VAL A 1 112 ? 11.516 -2.363 4.48 1 98.06 112 VAL A O 1
ATOM 844 N N . SER A 1 113 ? 9.391 -2.559 3.725 1 95.62 113 SER A N 1
ATOM 845 C CA . SER A 1 113 ? 9.5 -4.012 3.713 1 95.62 113 SER A CA 1
ATOM 846 C C . SER A 1 113 ? 9.227 -4.578 2.322 1 95.62 113 SER A C 1
ATOM 848 O O . SER A 1 113 ? 9.492 -5.754 2.061 1 95.62 113 SER A O 1
ATOM 850 N N . SER A 1 114 ? 8.711 -3.799 1.449 1 95.12 114 SER A N 1
ATOM 851 C CA . SER A 1 114 ? 8.406 -4.312 0.119 1 95.12 114 SER A CA 1
ATOM 852 C C . SER A 1 114 ? 8.344 -3.186 -0.908 1 95.12 114 SER A C 1
ATOM 854 O O . SER A 1 114 ? 8.273 -2.01 -0.544 1 95.12 114 SER A O 1
ATOM 856 N N . GLY A 1 115 ? 8.367 -3.611 -2.215 1 97.19 115 GLY A N 1
ATOM 857 C CA . GLY A 1 115 ? 8.352 -2.6 -3.26 1 97.19 115 GLY A CA 1
ATOM 858 C C . GLY A 1 115 ? 8.047 -3.166 -4.633 1 97.19 115 GLY A C 1
ATOM 859 O O . GLY A 1 115 ? 7.996 -4.383 -4.812 1 97.19 115 GLY A O 1
ATOM 860 N N . THR A 1 116 ? 7.797 -2.26 -5.535 1 97.06 116 THR A N 1
ATOM 861 C CA . THR A 1 116 ? 7.527 -2.549 -6.938 1 97.06 116 THR A CA 1
ATOM 862 C C . THR A 1 116 ? 8.438 -1.731 -7.848 1 97.06 116 THR A C 1
ATOM 864 O O . THR A 1 116 ? 9.172 -0.855 -7.375 1 97.06 116 THR A O 1
ATOM 867 N N . GLY A 1 117 ? 8.375 -2.1 -9.172 1 96.19 117 GLY A N 1
ATOM 868 C CA . GLY A 1 117 ? 9.203 -1.355 -10.102 1 96.19 117 GLY A CA 1
ATOM 869 C C . GLY A 1 117 ? 10.688 -1.436 -9.781 1 96.19 117 GLY A C 1
ATOM 870 O O . GLY A 1 117 ? 11.227 -2.527 -9.594 1 96.19 117 GLY A O 1
ATOM 871 N N . SER A 1 118 ? 11.406 -0.253 -9.672 1 96.81 118 SER A N 1
ATOM 872 C CA . SER A 1 118 ? 12.836 -0.194 -9.367 1 96.81 118 SER A CA 1
ATOM 873 C C . SER A 1 118 ? 13.117 -0.671 -7.949 1 96.81 118 SER A C 1
ATOM 875 O O . SER A 1 118 ? 14.273 -0.918 -7.59 1 96.81 118 SER A O 1
ATOM 877 N N . PHE A 1 119 ? 12.07 -0.866 -7.152 1 96.81 119 PHE A N 1
ATOM 878 C CA . PHE A 1 119 ? 12.273 -1.148 -5.738 1 96.81 119 PHE A CA 1
ATOM 879 C C . PHE A 1 119 ? 11.891 -2.586 -5.41 1 96.81 119 PHE A C 1
ATOM 881 O O . PHE A 1 119 ? 11.703 -2.934 -4.242 1 96.81 119 PHE A O 1
ATOM 888 N N . ARG A 1 120 ? 11.656 -3.408 -6.375 1 94.75 120 ARG A N 1
ATOM 889 C CA . ARG A 1 120 ? 11.391 -4.82 -6.129 1 94.75 120 ARG A CA 1
ATOM 890 C C . ARG A 1 120 ? 12.477 -5.438 -5.254 1 94.75 120 ARG A C 1
ATOM 892 O O . ARG A 1 120 ? 13.672 -5.305 -5.547 1 94.75 120 ARG A O 1
ATOM 899 N N . GLY A 1 121 ? 12.023 -6.094 -4.133 1 92.69 121 GLY A N 1
ATOM 900 C CA . GLY A 1 121 ? 12.953 -6.754 -3.229 1 92.69 121 GLY A CA 1
ATOM 901 C C . GLY A 1 121 ? 13.594 -5.805 -2.234 1 92.69 121 GLY A C 1
ATOM 902 O O . GLY A 1 121 ? 14.531 -6.18 -1.527 1 92.69 121 GLY A O 1
ATOM 903 N N . VAL A 1 122 ? 13.062 -4.641 -2.141 1 95.62 122 VAL A N 1
ATOM 904 C CA . VAL A 1 122 ? 13.672 -3.615 -1.298 1 95.62 122 VAL A CA 1
ATOM 905 C C . VAL A 1 122 ? 13.531 -4.008 0.172 1 95.62 122 VAL A C 1
ATOM 907 O O . VAL A 1 122 ? 12.555 -4.645 0.562 1 95.62 122 VAL A O 1
ATOM 910 N N . SER A 1 123 ? 14.516 -3.639 0.916 1 95.25 123 SER A N 1
ATOM 911 C CA . SER A 1 123 ? 14.43 -3.541 2.369 1 95.25 123 SER A CA 1
ATOM 912 C C . SER A 1 123 ? 15.133 -2.291 2.883 1 95.25 123 SER A C 1
ATOM 914 O O . SER A 1 123 ? 16.031 -1.763 2.225 1 95.25 123 SER A O 1
ATOM 916 N N . GLY A 1 124 ? 14.68 -1.775 4.027 1 97.88 124 GLY A N 1
ATOM 917 C CA . GLY A 1 124 ? 15.328 -0.617 4.621 1 97.88 124 GLY A CA 1
ATOM 918 C C . GLY A 1 124 ? 14.406 0.196 5.508 1 97.88 124 GLY A C 1
ATOM 919 O O . GLY A 1 124 ? 13.523 -0.358 6.168 1 97.88 124 GLY A O 1
ATOM 920 N N . TYR A 1 125 ? 14.727 1.502 5.594 1 98.56 125 TYR A N 1
ATOM 921 C CA . TYR A 1 125 ? 13.914 2.365 6.441 1 98.56 125 TYR A CA 1
ATOM 922 C C . TYR A 1 125 ? 14.008 3.82 6 1 98.56 125 TYR A C 1
ATOM 924 O O . TYR A 1 125 ? 14.938 4.191 5.27 1 98.56 125 TYR A O 1
ATOM 932 N N . LEU A 1 126 ? 13.039 4.543 6.383 1 98.81 126 LEU A N 1
ATOM 933 C CA . LEU A 1 126 ? 12.977 5.988 6.199 1 98.81 126 LEU A CA 1
ATOM 934 C C . LEU A 1 126 ? 13.164 6.711 7.527 1 98.81 126 LEU A C 1
ATOM 936 O O . LEU A 1 126 ? 12.516 6.383 8.516 1 98.81 126 LEU A O 1
ATOM 940 N N . THR A 1 127 ? 14.062 7.625 7.578 1 98.75 127 THR A N 1
ATOM 941 C CA . THR A 1 127 ? 14.164 8.531 8.719 1 98.75 127 THR A CA 1
ATOM 942 C C . THR A 1 127 ? 13.422 9.836 8.438 1 98.75 127 THR A C 1
ATOM 944 O O . THR A 1 127 ? 13.633 10.469 7.406 1 98.75 127 THR A O 1
ATOM 947 N N . VAL A 1 128 ? 12.57 10.258 9.375 1 98.5 128 VAL A N 1
ATOM 948 C CA . VAL A 1 128 ? 11.672 11.391 9.164 1 98.5 128 VAL A CA 1
ATOM 949 C C . VAL A 1 128 ? 11.945 12.469 10.203 1 98.5 128 VAL A C 1
ATOM 951 O O . VAL A 1 128 ? 12.133 12.172 11.391 1 98.5 128 VAL A O 1
ATOM 954 N N . SER A 1 129 ? 11.984 13.672 9.773 1 98.12 129 SER A N 1
ATOM 955 C CA . SER A 1 129 ? 12.094 14.82 10.672 1 98.12 129 SER A CA 1
ATOM 956 C C . SER A 1 129 ? 11.258 15.992 10.172 1 98.12 129 SER A C 1
ATOM 958 O O . SER A 1 129 ? 10.953 16.078 8.977 1 98.12 129 SER A O 1
ATOM 960 N N . ALA A 1 130 ? 10.977 16.891 11.047 1 96.31 130 ALA A N 1
ATOM 961 C CA . ALA A 1 130 ? 10.156 18.047 10.68 1 96.31 130 ALA A CA 1
ATOM 962 C C . ALA A 1 130 ? 11.008 19.172 10.094 1 96.31 130 ALA A C 1
ATOM 964 O O . ALA A 1 130 ? 12.078 19.484 10.625 1 96.31 130 ALA A O 1
ATOM 965 N N . VAL A 1 131 ? 10.594 19.766 9 1 96.88 131 VAL A N 1
ATOM 966 C CA . VAL A 1 131 ? 11.125 21.016 8.492 1 96.88 131 VAL A CA 1
ATOM 967 C C . VAL A 1 131 ? 10.273 22.188 9 1 96.88 131 VAL A C 1
ATOM 969 O O . VAL A 1 131 ? 10.805 23.188 9.469 1 96.88 131 VAL A O 1
ATOM 972 N N . SER A 1 132 ? 8.984 22.016 8.875 1 94.12 132 SER A N 1
ATOM 973 C CA . SER A 1 132 ? 7.98 22.953 9.375 1 94.12 132 SER A CA 1
ATOM 974 C C . SER A 1 132 ? 6.734 22.219 9.867 1 94.12 132 SER A C 1
ATOM 976 O O . SER A 1 132 ? 6.199 21.359 9.156 1 94.12 132 SER A O 1
ATOM 978 N N . LEU A 1 133 ? 6.215 22.547 11.055 1 90.12 133 LEU A N 1
ATOM 979 C CA . LEU A 1 133 ? 5.008 21.922 11.602 1 90.12 133 LEU A CA 1
ATOM 980 C C . LEU A 1 133 ? 3.867 22.938 11.672 1 90.12 133 LEU A C 1
ATOM 982 O O . LEU A 1 133 ? 3.078 22.922 12.617 1 90.12 133 LEU A O 1
ATOM 986 N N . ASN A 1 134 ? 3.922 23.797 10.648 1 87.88 134 ASN A N 1
ATOM 987 C CA . ASN A 1 134 ? 2.762 24.656 10.469 1 87.88 134 ASN A CA 1
ATOM 988 C C . ASN A 1 134 ? 1.462 23.859 10.445 1 87.88 134 ASN A C 1
ATOM 990 O O . ASN A 1 134 ? 1.381 22.828 9.789 1 87.88 134 ASN A O 1
ATOM 994 N N . SER A 1 135 ? 0.449 24.328 11.156 1 88.19 135 SER A N 1
ATOM 995 C CA . SER A 1 135 ? -0.773 23.547 11.32 1 88.19 135 SER A CA 1
ATOM 996 C C . SER A 1 135 ? -1.532 23.422 10 1 88.19 135 SER A C 1
ATOM 998 O O . SER A 1 135 ? -2.361 22.531 9.836 1 88.19 135 SER A O 1
ATOM 1000 N N . ALA A 1 136 ? -1.327 24.344 9.125 1 91.81 136 ALA A N 1
ATOM 1001 C CA . ALA A 1 136 ? -2.045 24.312 7.852 1 91.81 136 ALA A CA 1
ATOM 1002 C C . ALA A 1 136 ? -1.248 23.547 6.789 1 91.81 136 ALA A C 1
ATOM 1004 O O . ALA A 1 136 ? -1.805 22.734 6.051 1 91.81 136 ALA A O 1
ATOM 1005 N N . PHE A 1 137 ? 0.13 23.812 6.781 1 93.75 137 PHE A N 1
ATOM 1006 C CA . PHE A 1 137 ? 0.949 23.297 5.691 1 93.75 137 PHE A CA 1
ATOM 1007 C C . PHE A 1 137 ? 2.252 22.719 6.223 1 93.75 137 PHE A C 1
ATOM 1009 O O . PHE A 1 137 ? 3.334 23.234 5.93 1 93.75 137 PHE A O 1
ATOM 1016 N N . PRO A 1 138 ? 2.205 21.672 6.949 1 95.62 138 PRO A N 1
ATOM 1017 C CA . PRO A 1 138 ? 3.441 21.078 7.461 1 95.62 138 PRO A CA 1
ATOM 1018 C C . PRO A 1 138 ? 4.309 20.469 6.359 1 95.62 138 PRO A C 1
ATOM 1020 O O . PRO A 1 138 ? 3.787 20 5.344 1 95.62 138 PRO A O 1
ATOM 1023 N N . VAL A 1 139 ? 5.617 20.516 6.574 1 97.88 139 VAL A N 1
ATOM 1024 C CA . VAL A 1 139 ? 6.617 19.938 5.68 1 97.88 139 VAL A CA 1
ATOM 1025 C C . VAL A 1 139 ? 7.559 19.031 6.469 1 97.88 139 VAL A C 1
ATOM 1027 O O . VAL A 1 139 ? 8.125 19.453 7.477 1 97.88 139 VAL A O 1
ATOM 1030 N N . LEU A 1 140 ? 7.676 17.781 6.062 1 98.25 140 LEU A N 1
ATOM 1031 C CA . LEU A 1 140 ? 8.586 16.828 6.676 1 98.25 140 LEU A CA 1
ATOM 1032 C C . LEU A 1 140 ? 9.719 16.469 5.719 1 98.25 140 LEU A C 1
ATOM 1034 O O . LEU A 1 140 ? 9.523 16.422 4.504 1 98.25 140 LEU A O 1
ATOM 1038 N N . LYS A 1 141 ? 10.859 16.188 6.273 1 98.75 141 LYS A N 1
ATOM 1039 C CA . LYS A 1 141 ? 12 15.656 5.543 1 98.75 141 LYS A CA 1
ATOM 1040 C C . LYS A 1 141 ? 12.117 14.141 5.727 1 98.75 141 LYS A C 1
ATOM 1042 O O . LYS A 1 141 ? 12.055 13.641 6.852 1 98.75 141 LYS A O 1
ATOM 1047 N N . TYR A 1 142 ? 12.258 13.43 4.645 1 98.81 142 TYR A N 1
ATOM 1048 C CA . TYR A 1 142 ? 12.492 11.992 4.648 1 98.81 142 TYR A CA 1
ATOM 1049 C C . TYR A 1 142 ? 13.875 11.656 4.105 1 98.81 142 TYR A C 1
ATOM 1051 O O . TYR A 1 142 ? 14.273 12.164 3.055 1 98.81 142 TYR A O 1
ATOM 1059 N N . GLU A 1 143 ? 14.57 10.844 4.781 1 98.81 143 GLU A N 1
ATOM 1060 C CA . GLU A 1 143 ? 15.805 10.227 4.312 1 98.81 143 GLU A CA 1
ATOM 1061 C C . GLU A 1 143 ? 15.641 8.711 4.164 1 98.81 143 GLU A C 1
ATOM 1063 O O . GLU A 1 143 ? 15.477 8 5.156 1 98.81 143 GLU A O 1
ATOM 1068 N N . ALA A 1 144 ? 15.711 8.281 2.934 1 98.81 144 ALA A N 1
ATOM 1069 C CA . ALA A 1 144 ? 15.57 6.859 2.643 1 98.81 144 ALA A CA 1
ATOM 1070 C C . ALA A 1 144 ? 16.906 6.145 2.723 1 98.81 144 ALA A C 1
ATOM 1072 O O . ALA A 1 144 ? 17.891 6.566 2.102 1 98.81 144 ALA A O 1
ATOM 1073 N N . ASN A 1 145 ? 16.953 5.109 3.473 1 98.75 145 ASN A N 1
ATOM 1074 C CA . ASN A 1 145 ? 18.078 4.191 3.598 1 98.75 145 ASN A CA 1
ATOM 1075 C C . ASN A 1 145 ? 17.688 2.77 3.199 1 98.75 145 ASN A C 1
ATOM 1077 O O . ASN A 1 145 ? 17.172 2.01 4.02 1 98.75 145 ASN A O 1
ATOM 1081 N N . LEU A 1 146 ? 18.031 2.414 1.928 1 98.19 146 LEU A N 1
ATOM 1082 C CA . LEU A 1 146 ? 17.453 1.209 1.345 1 98.19 146 LEU A CA 1
ATOM 1083 C C . LEU A 1 146 ? 18.547 0.235 0.915 1 98.19 146 LEU A C 1
ATOM 1085 O O . LEU A 1 146 ? 19.672 0.647 0.621 1 98.19 146 LEU A O 1
ATOM 1089 N N . MET A 1 147 ? 18.188 -1.04 0.941 1 96.94 147 MET A N 1
ATOM 1090 C CA . MET A 1 147 ? 18.938 -2.119 0.295 1 96.94 147 MET A CA 1
ATOM 1091 C C . MET A 1 147 ? 18.125 -2.73 -0.843 1 96.94 147 MET A C 1
ATOM 1093 O O . MET A 1 147 ? 16.984 -3.156 -0.641 1 96.94 147 MET A O 1
ATOM 1097 N N . LEU A 1 148 ? 18.719 -2.693 -2.068 1 95.5 148 LEU A N 1
ATOM 1098 C CA . LEU A 1 148 ? 18.062 -3.244 -3.25 1 95.5 148 LEU A CA 1
ATOM 1099 C C . LEU A 1 148 ? 18.859 -4.418 -3.814 1 95.5 148 LEU A C 1
ATOM 1101 O O . LEU A 1 148 ? 20.094 -4.375 -3.854 1 95.5 148 LEU A O 1
ATOM 1105 N N . PRO A 1 149 ? 18.094 -5.473 -4.242 1 89.19 149 PRO A N 1
ATOM 1106 C CA . PRO A 1 149 ? 18.812 -6.543 -4.93 1 89.19 149 PRO A CA 1
ATOM 1107 C C . PRO A 1 149 ? 19.438 -6.086 -6.246 1 89.19 149 PRO A C 1
ATOM 1109 O O . PRO A 1 149 ? 18.828 -5.285 -6.969 1 89.19 149 PRO A O 1
ATOM 1112 N N . HIS A 1 150 ? 20.609 -6.371 -6.449 1 82.12 150 HIS A N 1
ATOM 1113 C CA . HIS A 1 150 ? 21.344 -6.125 -7.684 1 82.12 150 HIS A CA 1
ATOM 1114 C C . HIS A 1 150 ? 21.906 -7.418 -8.258 1 82.12 150 HIS A C 1
ATOM 1116 O O . HIS A 1 150 ? 22.625 -8.141 -7.57 1 82.12 150 HIS A O 1
ATOM 1122 N N . HIS A 1 151 ? 21.25 -7.914 -9.281 1 62.16 151 HIS A N 1
ATOM 1123 C CA . HIS A 1 151 ? 21.797 -9.133 -9.867 1 62.16 151 HIS A CA 1
ATOM 1124 C C . HIS A 1 151 ? 23.156 -8.875 -10.531 1 62.16 151 HIS A C 1
ATOM 1126 O O . HIS A 1 151 ? 23.312 -7.887 -11.25 1 62.16 151 HIS A O 1
ATOM 1132 N N . SER A 1 152 ? 24.203 -9.281 -9.906 1 50.91 152 SER A N 1
ATOM 1133 C CA . SER A 1 152 ? 25.469 -9.273 -10.617 1 50.91 152 SER A CA 1
ATOM 1134 C C . SER A 1 152 ? 25.656 -10.555 -11.438 1 50.91 152 SER A C 1
ATOM 1136 O O . SER A 1 152 ? 25.438 -11.656 -10.93 1 50.91 152 SER A O 1
ATOM 1138 N N . TYR A 1 153 ? 25.547 -10.461 -12.75 1 43.34 153 TYR A N 1
ATOM 1139 C CA . TYR A 1 153 ? 26.031 -11.555 -13.586 1 43.34 153 TYR A CA 1
ATOM 1140 C C . TYR A 1 153 ? 27.547 -11.703 -13.469 1 43.34 153 TYR A C 1
ATOM 1142 O O . TYR A 1 153 ? 28.25 -10.719 -13.25 1 43.34 153 TYR A O 1
ATOM 1150 N N . MET B 1 1 ? 25.328 -23.5 6.09 1 37.81 1 MET B N 1
ATOM 1151 C CA . MET B 1 1 ? 24 -23.5 5.488 1 37.81 1 MET B CA 1
ATOM 1152 C C . MET B 1 1 ? 23.75 -22.172 4.762 1 37.81 1 MET B C 1
ATOM 1154 O O . MET B 1 1 ? 23.688 -21.109 5.391 1 37.81 1 MET B O 1
ATOM 1158 N N . LYS B 1 2 ? 24.188 -22.031 3.607 1 62.06 2 LYS B N 1
ATOM 1159 C CA . LYS B 1 2 ? 24 -20.781 2.887 1 62.06 2 LYS B CA 1
ATOM 1160 C C . LYS B 1 2 ? 22.562 -20.641 2.393 1 62.06 2 LYS B C 1
ATOM 1162 O O . LYS B 1 2 ? 21.984 -21.609 1.877 1 62.06 2 LYS B O 1
ATOM 1167 N N . MET B 1 3 ? 21.688 -19.766 2.721 1 72.19 3 MET B N 1
ATOM 1168 C CA . MET B 1 3 ? 20.312 -19.5 2.307 1 72.19 3 MET B CA 1
ATOM 1169 C C . MET B 1 3 ? 20.25 -19.156 0.821 1 72.19 3 MET B C 1
ATOM 1171 O O . MET B 1 3 ? 20.984 -18.297 0.346 1 72.19 3 MET B O 1
ATOM 1175 N N . LYS B 1 4 ? 19.719 -20.188 0.1 1 84.25 4 LYS B N 1
ATOM 1176 C CA . LYS B 1 4 ? 19.484 -19.906 -1.312 1 84.25 4 LYS B CA 1
ATOM 1177 C C . LYS B 1 4 ? 18.031 -19.531 -1.56 1 84.25 4 LYS B C 1
ATOM 1179 O O . LYS B 1 4 ? 17.125 -20.016 -0.867 1 84.25 4 LYS B O 1
ATOM 1184 N N . MET B 1 5 ? 17.859 -18.5 -2.49 1 87.06 5 MET B N 1
ATOM 1185 C CA . MET B 1 5 ? 16.5 -18.109 -2.867 1 87.06 5 MET B CA 1
ATOM 1186 C C . MET B 1 5 ? 16.078 -18.797 -4.164 1 87.06 5 MET B C 1
ATOM 1188 O O . MET B 1 5 ? 16.891 -18.938 -5.086 1 87.06 5 MET B O 1
ATOM 1192 N N . LYS B 1 6 ? 14.859 -19.234 -4.145 1 91.5 6 LYS B N 1
ATOM 1193 C CA . LYS B 1 6 ? 14.266 -19.828 -5.336 1 91.5 6 LYS B CA 1
ATOM 1194 C C . LYS B 1 6 ? 13.164 -18.938 -5.906 1 91.5 6 LYS B C 1
ATOM 1196 O O . LYS B 1 6 ? 12.312 -18.453 -5.164 1 91.5 6 LYS B O 1
ATOM 1201 N N . ALA B 1 7 ? 13.195 -18.797 -7.234 1 94.31 7 ALA B N 1
ATOM 1202 C CA . ALA B 1 7 ? 12.125 -18.062 -7.914 1 94.31 7 ALA B CA 1
ATOM 1203 C C . ALA B 1 7 ? 10.906 -18.953 -8.125 1 94.31 7 ALA B C 1
ATOM 1205 O O . ALA B 1 7 ? 11.023 -20.094 -8.594 1 94.31 7 ALA B O 1
ATOM 1206 N N . VAL B 1 8 ? 9.781 -18.469 -7.75 1 95.81 8 VAL B N 1
ATOM 1207 C CA . VAL B 1 8 ? 8.508 -19.172 -7.93 1 95.81 8 VAL B CA 1
ATOM 1208 C C . VAL B 1 8 ? 7.508 -18.25 -8.625 1 95.81 8 VAL B C 1
ATOM 1210 O O . VAL B 1 8 ? 7.301 -17.109 -8.188 1 95.81 8 VAL B O 1
ATOM 1213 N N . ASN B 1 9 ? 6.91 -18.734 -9.688 1 98.12 9 ASN B N 1
ATOM 1214 C CA . ASN B 1 9 ? 5.914 -17.984 -10.43 1 98.12 9 ASN B CA 1
ATOM 1215 C C . ASN B 1 9 ? 4.641 -18.781 -10.656 1 98.12 9 ASN B C 1
ATOM 1217 O O . ASN B 1 9 ? 4.707 -19.984 -10.953 1 98.12 9 ASN B O 1
ATOM 1221 N N . PHE B 1 10 ? 3.541 -18.141 -10.516 1 98 10 PHE B N 1
ATOM 1222 C CA . PHE B 1 10 ? 2.277 -18.766 -10.914 1 98 10 PHE B CA 1
ATOM 1223 C C . PHE B 1 10 ? 1.234 -17.688 -11.227 1 98 10 PHE B C 1
ATOM 1225 O O . PHE B 1 10 ? 1.414 -16.516 -10.883 1 98 10 PHE B O 1
ATOM 1232 N N . THR B 1 11 ? 0.188 -18.125 -11.953 1 98.56 11 THR B N 1
ATOM 1233 C CA . THR B 1 11 ? -0.921 -17.266 -12.344 1 98.56 11 THR B CA 1
ATOM 1234 C C . THR B 1 11 ? -2.221 -17.734 -11.695 1 98.56 11 THR B C 1
ATOM 1236 O O . THR B 1 11 ? -2.48 -18.938 -11.602 1 98.56 11 THR B O 1
ATOM 1239 N N . TYR B 1 12 ? -2.996 -16.812 -11.25 1 98.62 12 TYR B N 1
ATOM 1240 C CA . TYR B 1 12 ? -4.344 -17.062 -10.758 1 98.62 12 TYR B CA 1
ATOM 1241 C C . TYR B 1 12 ? -5.277 -15.898 -11.086 1 98.62 12 TYR B C 1
ATOM 1243 O O . TYR B 1 12 ? -4.84 -14.883 -11.633 1 98.62 12 TYR B O 1
ATOM 1251 N N . TYR B 1 13 ? -6.574 -16.109 -10.781 1 98.75 13 TYR B N 1
ATOM 1252 C CA . TYR B 1 13 ? -7.57 -15.117 -11.18 1 98.75 13 TYR B CA 1
ATOM 1253 C C . TYR B 1 13 ? -8.461 -14.734 -10 1 98.75 13 TYR B C 1
ATOM 1255 O O . TYR B 1 13 ? -8.883 -15.594 -9.227 1 98.75 13 TYR B O 1
ATOM 1263 N N . LEU B 1 14 ? -8.641 -13.477 -9.836 1 98.56 14 LEU B N 1
ATOM 1264 C CA . LEU B 1 14 ? -9.531 -12.938 -8.812 1 98.56 14 LEU B CA 1
ATOM 1265 C C . LEU B 1 14 ? -10.914 -12.664 -9.383 1 98.56 14 LEU B C 1
ATOM 1267 O O . LEU B 1 14 ? -11.047 -12 -10.414 1 98.56 14 LEU B O 1
ATOM 1271 N N . HIS B 1 15 ? -11.93 -13.195 -8.742 1 97.5 15 HIS B N 1
ATOM 1272 C CA . HIS B 1 15 ? -13.328 -13.023 -9.102 1 97.5 15 HIS B CA 1
ATOM 1273 C C . HIS B 1 15 ? -14.086 -12.227 -8.039 1 97.5 15 HIS B C 1
ATOM 1275 O O . HIS B 1 15 ? -14.25 -12.695 -6.914 1 97.5 15 HIS B O 1
ATOM 1281 N N . ASP B 1 16 ? -14.516 -11.086 -8.398 1 96.56 16 ASP B N 1
ATOM 1282 C CA . ASP B 1 16 ? -15.359 -10.305 -7.492 1 96.56 16 ASP B CA 1
ATOM 1283 C C . ASP B 1 16 ? -16.828 -10.445 -7.855 1 96.56 16 ASP B C 1
ATOM 1285 O O . ASP B 1 16 ? -17.172 -10.844 -8.977 1 96.56 16 ASP B O 1
ATOM 1289 N N . ASP B 1 17 ? -17.641 -10.211 -6.906 1 95.31 17 ASP B N 1
ATOM 1290 C CA . ASP B 1 17 ? -19.094 -10.156 -7 1 95.31 17 ASP B CA 1
ATOM 1291 C C . ASP B 1 17 ? -19.641 -8.93 -6.27 1 95.31 17 ASP B C 1
ATOM 1293 O O . ASP B 1 17 ? -19.531 -8.836 -5.043 1 95.31 17 ASP B O 1
ATOM 1297 N N . PHE B 1 18 ? -20.281 -8.023 -7.066 1 93.06 18 PHE B N 1
ATOM 1298 C CA . PHE B 1 18 ? -20.766 -6.801 -6.449 1 93.06 18 PHE B CA 1
ATOM 1299 C C . PHE B 1 18 ? -22.297 -6.797 -6.383 1 93.06 18 PHE B C 1
ATOM 1301 O O . PHE B 1 18 ? -22.906 -5.758 -6.125 1 93.06 18 PHE B O 1
ATOM 1308 N N . VAL B 1 19 ? -22.828 -7.934 -6.57 1 92.5 19 VAL B N 1
ATOM 1309 C CA . VAL B 1 19 ? -24.281 -8.062 -6.562 1 92.5 19 VAL B CA 1
ATOM 1310 C C . VAL B 1 19 ? -24.719 -8.852 -5.332 1 92.5 19 VAL B C 1
ATOM 1312 O O . VAL B 1 19 ? -24.281 -9.984 -5.121 1 92.5 19 VAL B O 1
ATOM 1315 N N . PRO B 1 20 ? -25.625 -8.227 -4.512 1 90.81 20 PRO B N 1
ATOM 1316 C CA . PRO B 1 20 ? -26.156 -8.992 -3.391 1 90.81 20 PRO B CA 1
ATOM 1317 C C . PRO B 1 20 ? -26.859 -10.281 -3.838 1 90.81 20 PRO B C 1
ATOM 1319 O O . PRO B 1 20 ? -27.422 -10.328 -4.934 1 90.81 20 PRO B O 1
ATOM 1322 N N . PRO B 1 21 ? -26.766 -11.414 -3.049 1 92.06 21 PRO B N 1
ATOM 1323 C CA . PRO B 1 21 ? -26.281 -11.375 -1.666 1 92.06 21 PRO B CA 1
ATOM 1324 C C . PRO B 1 21 ? -24.812 -11.734 -1.546 1 92.06 21 PRO B C 1
ATOM 1326 O O . PRO B 1 21 ? -24.266 -11.75 -0.44 1 92.06 21 PRO B O 1
ATOM 1329 N N . ASN B 1 22 ? -24.125 -12.031 -2.668 1 89.94 22 ASN B N 1
ATOM 1330 C CA . ASN B 1 22 ? -22.766 -12.547 -2.619 1 89.94 22 ASN B CA 1
ATOM 1331 C C . ASN B 1 22 ? -21.734 -11.438 -2.859 1 89.94 22 ASN B C 1
ATOM 1333 O O . ASN B 1 22 ? -20.844 -11.586 -3.688 1 89.94 22 ASN B O 1
ATOM 1337 N N . VAL B 1 23 ? -21.812 -10.297 -2.15 1 94.75 23 VAL B N 1
ATOM 1338 C CA . VAL B 1 23 ? -20.891 -9.195 -2.4 1 94.75 23 VAL B CA 1
ATOM 1339 C C . VAL B 1 23 ? -19.531 -9.508 -1.797 1 94.75 23 VAL B C 1
ATOM 1341 O O . VAL B 1 23 ? -19.438 -10.07 -0.701 1 94.75 23 VAL B O 1
ATOM 1344 N N . THR B 1 24 ? -18.469 -9.242 -2.496 1 97.19 24 THR B N 1
ATOM 1345 C CA . THR B 1 24 ? -17.109 -9.539 -2.043 1 97.19 24 THR B CA 1
ATOM 1346 C C . THR B 1 24 ? -16.406 -8.266 -1.577 1 97.19 24 THR B C 1
ATOM 1348 O O . THR B 1 24 ? -15.25 -8.312 -1.149 1 97.19 24 THR B O 1
ATOM 1351 N N . ALA B 1 25 ? -17.031 -7.137 -1.771 1 96.44 25 ALA B N 1
ATOM 1352 C CA . ALA B 1 25 ? -16.484 -5.867 -1.299 1 96.44 25 ALA B CA 1
ATOM 1353 C C . ALA B 1 25 ? -17.578 -4.945 -0.793 1 96.44 25 ALA B C 1
ATOM 1355 O O . ALA B 1 25 ? -18.672 -4.906 -1.365 1 96.44 25 ALA B O 1
ATOM 1356 N N . VAL B 1 26 ? -17.344 -4.195 0.257 1 95.06 26 VAL B N 1
ATOM 1357 C CA . VAL B 1 26 ? -18.328 -3.289 0.833 1 95.06 26 VAL B CA 1
ATOM 1358 C C . VAL B 1 26 ? -17.641 -2.041 1.374 1 95.06 26 VAL B C 1
ATOM 1360 O O . VAL B 1 26 ? -16.562 -2.131 1.967 1 95.06 26 VAL B O 1
ATOM 1363 N N . ALA B 1 27 ? -18.188 -0.878 1.083 1 91.69 27 ALA B N 1
ATOM 1364 C CA . ALA B 1 27 ? -17.703 0.354 1.706 1 91.69 27 ALA B CA 1
ATOM 1365 C C . ALA B 1 27 ? -17.969 0.35 3.207 1 91.69 27 ALA B C 1
ATOM 1367 O O . ALA B 1 27 ? -19.094 0.048 3.643 1 91.69 27 ALA B O 1
ATOM 1368 N N . VAL B 1 28 ? -17 0.75 4.059 1 90.31 28 VAL B N 1
ATOM 1369 C CA . VAL B 1 28 ? -17.203 0.61 5.496 1 90.31 28 VAL B CA 1
ATOM 1370 C C . VAL B 1 28 ? -16.938 1.947 6.188 1 90.31 28 VAL B C 1
ATOM 1372 O O . VAL B 1 28 ? -17.328 2.145 7.34 1 90.31 28 VAL B O 1
ATOM 1375 N N . ALA B 1 29 ? -16.203 2.805 5.543 1 87.19 29 ALA B N 1
ATOM 1376 C CA . ALA B 1 29 ? -15.914 4.113 6.129 1 87.19 29 ALA B CA 1
ATOM 1377 C C . ALA B 1 29 ? -15.703 5.164 5.047 1 87.19 29 ALA B C 1
ATOM 1379 O O . ALA B 1 29 ? -15.5 4.828 3.875 1 87.19 29 ALA B 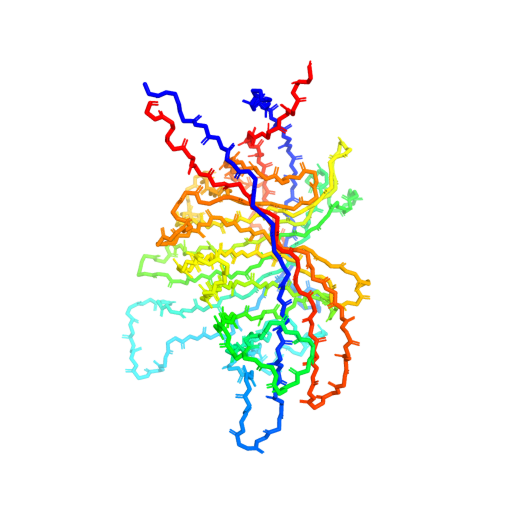O 1
ATOM 1380 N N . GLY B 1 30 ? -15.781 6.41 5.359 1 84.75 30 GLY B N 1
ATOM 1381 C CA . GLY B 1 30 ? -15.547 7.551 4.488 1 84.75 30 GLY B CA 1
ATOM 1382 C C . GLY B 1 30 ? -15.391 8.859 5.242 1 84.75 30 GLY B C 1
ATOM 1383 O O . GLY B 1 30 ? -15.648 8.922 6.445 1 84.75 30 GLY B O 1
ATOM 1384 N N . ALA B 1 31 ? -14.766 9.781 4.469 1 76.31 31 ALA B N 1
ATOM 1385 C CA . ALA B 1 31 ? -14.602 11.086 5.102 1 76.31 31 ALA B CA 1
ATOM 1386 C C . ALA B 1 31 ? -15.945 11.664 5.531 1 76.31 31 ALA B C 1
ATOM 1388 O O . ALA B 1 31 ? -16.969 11.398 4.902 1 76.31 31 ALA B O 1
ATOM 1389 N N . ASN B 1 32 ? -15.945 12.211 6.785 1 63.69 32 ASN B N 1
ATOM 1390 C CA . ASN B 1 32 ? -17.156 12.867 7.242 1 63.69 32 ASN B CA 1
ATOM 1391 C C . ASN B 1 32 ? -17.688 13.852 6.203 1 63.69 32 ASN B C 1
ATOM 1393 O O . ASN B 1 32 ? -16.906 14.469 5.477 1 63.69 32 ASN B O 1
ATOM 1397 N N . ALA B 1 33 ? -18.953 13.68 5.867 1 55.81 33 ALA B N 1
ATOM 1398 C CA . ALA B 1 33 ? -19.781 14.391 4.898 1 55.81 33 ALA B CA 1
ATOM 1399 C C . ALA B 1 33 ? -19.391 15.859 4.809 1 55.81 33 ALA B C 1
ATOM 1401 O O . ALA B 1 33 ? -19.531 16.484 3.758 1 55.81 33 ALA B O 1
ATOM 1402 N N . THR B 1 34 ? -18.984 16.422 5.996 1 51.81 34 THR B N 1
ATOM 1403 C CA . THR B 1 34 ? -18.828 17.859 5.879 1 51.81 34 THR B CA 1
ATOM 1404 C C . THR B 1 34 ? -17.594 18.203 5.039 1 51.81 34 THR B C 1
ATOM 1406 O O . THR B 1 34 ? -17.406 19.359 4.637 1 51.81 34 THR B O 1
ATOM 1409 N N . LEU B 1 35 ? -16.766 17.391 5.004 1 51.75 35 LEU B N 1
ATOM 1410 C CA . LEU B 1 35 ? -15.609 17.734 4.199 1 51.75 35 LEU B CA 1
ATOM 1411 C C . LEU B 1 35 ? -15.812 17.328 2.742 1 51.75 35 LEU B C 1
ATOM 1413 O O . LEU B 1 35 ? -16 16.156 2.443 1 51.75 35 LEU B O 1
ATOM 1417 N N . THR B 1 36 ? -16.641 18.125 2.238 1 47.22 36 THR B N 1
ATOM 1418 C CA . THR B 1 36 ? -16.953 17.938 0.828 1 47.22 36 THR B CA 1
ATOM 1419 C C . THR B 1 36 ? -15.688 17.969 -0.017 1 47.22 36 THR B C 1
ATOM 1421 O O . THR B 1 36 ? -15.141 19.031 -0.3 1 47.22 36 THR B O 1
ATOM 1424 N N . GLY B 1 37 ? -14.523 17.562 0.539 1 48.06 37 GLY B N 1
ATOM 1425 C CA . GLY B 1 37 ? -13.445 17.688 -0.436 1 48.06 37 GLY B CA 1
ATOM 1426 C C . GLY B 1 37 ? -13.781 17.047 -1.771 1 48.06 37 GLY B C 1
ATOM 1427 O O . GLY B 1 37 ? -14.75 16.297 -1.883 1 48.06 37 GLY B O 1
ATOM 1428 N N . PRO B 1 38 ? -13.25 17.844 -2.576 1 46.84 38 PRO B N 1
ATOM 1429 C CA . PRO B 1 38 ? -13.289 17.219 -3.898 1 46.84 38 PRO B CA 1
ATOM 1430 C C . PRO B 1 38 ? -12.695 15.812 -3.9 1 46.84 38 PRO B C 1
ATOM 1432 O O . PRO B 1 38 ? -11.695 15.555 -3.225 1 46.84 38 PRO B O 1
ATOM 1435 N N . PHE B 1 39 ? -13.445 14.859 -4.332 1 58.06 39 PHE B N 1
ATOM 1436 C CA . PHE B 1 39 ? -13.055 13.492 -4.641 1 58.06 39 PHE B CA 1
ATOM 1437 C C . PHE B 1 39 ? -13.109 12.617 -3.395 1 58.06 39 PHE B C 1
ATOM 1439 O O . PHE B 1 39 ? -13.383 13.102 -2.297 1 58.06 39 PHE B O 1
ATOM 1446 N N . GLN B 1 40 ? -13.367 11.305 -3.377 1 75.06 40 GLN B N 1
ATOM 1447 C CA . GLN B 1 40 ? -13.648 10.188 -2.482 1 75.06 40 GLN B CA 1
ATOM 1448 C C . GLN B 1 40 ? -12.445 9.875 -1.596 1 75.06 40 GLN B C 1
ATOM 1450 O O . GLN B 1 40 ? -12.281 8.742 -1.127 1 75.06 40 GLN B O 1
ATOM 1455 N N . LEU B 1 41 ? -11.5 10.945 -1.214 1 84.62 41 LEU B N 1
ATOM 1456 C CA . LEU B 1 41 ? -10.414 10.656 -0.276 1 84.62 41 LEU B CA 1
ATOM 1457 C C . LEU B 1 41 ? -10.969 10.117 1.038 1 84.62 41 LEU B C 1
ATOM 1459 O O . LEU B 1 41 ? -11.828 10.742 1.662 1 84.62 41 LEU B O 1
ATOM 1463 N N . GLY B 1 42 ? -10.461 8.961 1.328 1 90.5 42 GLY B N 1
ATOM 1464 C CA . GLY B 1 42 ? -10.789 8.461 2.652 1 90.5 42 GLY B CA 1
ATOM 1465 C C . GLY B 1 42 ? -11.828 7.348 2.629 1 90.5 42 GLY B C 1
ATOM 1466 O O . GLY B 1 42 ? -12.117 6.742 3.662 1 90.5 42 GLY B O 1
ATOM 1467 N N . ASP B 1 43 ? -12.414 7.172 1.493 1 91.81 43 ASP B N 1
ATOM 1468 C CA . ASP B 1 43 ? -13.305 6.012 1.444 1 91.81 43 ASP B CA 1
ATOM 1469 C C . ASP B 1 43 ? -12.531 4.719 1.697 1 91.81 43 ASP B C 1
ATOM 1471 O O . ASP B 1 43 ? -11.445 4.523 1.148 1 91.81 43 ASP B O 1
ATOM 1475 N N . ILE B 1 44 ? -13.047 3.883 2.557 1 93.88 44 ILE B N 1
ATOM 1476 C CA . ILE B 1 44 ? -12.438 2.59 2.842 1 93.88 44 ILE B CA 1
ATOM 1477 C C . ILE B 1 44 ? -13.383 1.468 2.414 1 93.88 44 ILE B C 1
ATOM 1479 O O . ILE B 1 44 ? -14.547 1.445 2.812 1 93.88 44 ILE B O 1
ATOM 1483 N N . ILE B 1 45 ? -12.914 0.573 1.609 1 95.12 45 ILE B N 1
ATOM 1484 C CA . ILE B 1 45 ? -13.617 -0.626 1.16 1 95.12 45 ILE B CA 1
ATOM 1485 C C . ILE B 1 45 ? -12.953 -1.865 1.757 1 95.12 45 ILE B C 1
ATOM 1487 O O . ILE B 1 45 ? -11.727 -1.996 1.724 1 95.12 45 ILE B O 1
ATOM 1491 N N . VAL B 1 46 ? -13.703 -2.727 2.402 1 97.19 46 VAL B N 1
ATOM 1492 C CA . VAL B 1 46 ? -13.234 -4.055 2.789 1 97.19 46 VAL B CA 1
ATOM 1493 C C . VAL B 1 46 ? -13.609 -5.066 1.71 1 97.19 46 VAL B C 1
ATOM 1495 O O . VAL B 1 46 ? -14.727 -5.051 1.197 1 97.19 46 VAL B O 1
ATOM 1498 N N . PHE B 1 47 ? -12.648 -5.914 1.355 1 97.56 47 PHE B N 1
ATOM 1499 C CA . PHE B 1 47 ? -12.945 -6.887 0.309 1 97.56 47 PHE B CA 1
ATOM 1500 C C . PHE B 1 47 ? -12.5 -8.281 0.719 1 97.56 47 PHE B C 1
ATOM 1502 O O . PHE B 1 47 ? -11.562 -8.43 1.514 1 97.56 47 PHE B O 1
ATOM 1509 N N . ASP B 1 48 ? -13.102 -9.25 0.322 1 98.44 48 ASP B N 1
ATOM 1510 C CA . ASP B 1 48 ? -12.805 -10.672 0.388 1 98.44 48 ASP B CA 1
ATOM 1511 C C . ASP B 1 48 ? -13.148 -11.367 -0.927 1 98.44 48 ASP B C 1
ATOM 1513 O O . ASP B 1 48 ? -14.195 -12.016 -1.039 1 98.44 48 ASP B O 1
ATOM 1517 N N . SER B 1 49 ? -12.25 -11.312 -1.854 1 98.19 49 SER B N 1
ATOM 1518 C CA . SER B 1 49 ? -12.469 -11.797 -3.211 1 98.19 49 SER B CA 1
ATOM 1519 C C . SER B 1 49 ? -12.133 -13.281 -3.332 1 98.19 49 SER B C 1
ATOM 1521 O O . SER B 1 49 ? -11.188 -13.758 -2.701 1 98.19 49 SER B O 1
ATOM 1523 N N . VAL B 1 50 ? -12.773 -13.93 -4.188 1 97.94 50 VAL B N 1
ATOM 1524 C CA . VAL B 1 50 ? -12.508 -15.336 -4.461 1 97.94 50 VAL B CA 1
ATOM 1525 C C . VAL B 1 50 ? -11.406 -15.453 -5.52 1 97.94 50 VAL B C 1
ATOM 1527 O O . VAL B 1 50 ? -11.414 -14.719 -6.512 1 97.94 50 VAL B O 1
ATOM 1530 N N . ILE B 1 51 ? -10.438 -16.359 -5.301 1 98.25 51 ILE B N 1
ATOM 1531 C CA . ILE B 1 51 ? -9.414 -16.578 -6.316 1 98.25 51 ILE B CA 1
ATOM 1532 C C . ILE B 1 51 ? -9.594 -17.969 -6.926 1 98.25 51 ILE B C 1
ATOM 1534 O O . ILE B 1 51 ? -9.906 -18.922 -6.219 1 98.25 51 ILE B O 1
ATOM 1538 N N . ARG B 1 52 ? -9.422 -18.094 -8.258 1 98.31 52 ARG B N 1
ATOM 1539 C CA . ARG B 1 52 ? -9.594 -19.328 -9.023 1 98.31 52 ARG B CA 1
ATOM 1540 C C . ARG B 1 52 ? -8.398 -19.578 -9.945 1 98.31 52 ARG B C 1
ATOM 1542 O O . ARG B 1 52 ? -7.582 -18.688 -10.164 1 98.31 52 ARG B O 1
ATOM 1549 N N . LYS B 1 53 ? -8.359 -20.766 -10.453 1 97.94 53 LYS B N 1
ATOM 1550 C CA . LYS B 1 53 ? -7.254 -21.188 -11.312 1 97.94 53 LYS B CA 1
ATOM 1551 C C . LYS B 1 53 ? -7.328 -20.516 -12.68 1 97.94 53 LYS B C 1
ATOM 1553 O O . LYS B 1 53 ? -6.297 -20.281 -13.312 1 97.94 53 LYS B O 1
ATOM 1558 N N . THR B 1 54 ? -8.516 -20.281 -13.18 1 97.88 54 THR B N 1
ATOM 1559 C CA . THR B 1 54 ? -8.68 -19.688 -14.508 1 97.88 54 THR B CA 1
ATOM 1560 C C . THR B 1 54 ? -9.672 -18.531 -14.469 1 97.88 54 THR B C 1
ATOM 1562 O O . THR B 1 54 ? -10.258 -18.25 -13.422 1 97.88 54 THR B O 1
ATOM 1565 N N . ALA B 1 55 ? -9.852 -17.938 -15.562 1 97.44 55 ALA B N 1
ATOM 1566 C CA . ALA B 1 55 ? -10.758 -16.797 -15.672 1 97.44 55 ALA B CA 1
ATOM 1567 C C . ALA B 1 55 ? -12.219 -17.25 -15.656 1 97.44 55 ALA B C 1
ATOM 1569 O O . ALA B 1 55 ? -13.125 -16.438 -15.5 1 97.44 55 ALA B O 1
ATOM 1570 N N . SER B 1 56 ? -12.477 -18.531 -15.812 1 96.44 56 SER B N 1
ATOM 1571 C CA . SER B 1 56 ? -13.836 -19.062 -15.758 1 96.44 56 SER B CA 1
ATOM 1572 C C . SER B 1 56 ? -14.328 -19.188 -14.32 1 96.44 56 SER B C 1
ATOM 1574 O O . SER B 1 56 ? -13.625 -19.719 -13.461 1 96.44 56 SER B O 1
ATOM 1576 N N . ASN B 1 57 ? -15.547 -18.719 -14.109 1 92.19 57 ASN B N 1
ATOM 1577 C CA . ASN B 1 57 ? -16.141 -18.812 -12.773 1 92.19 57 ASN B CA 1
ATOM 1578 C C . ASN B 1 57 ? -16.438 -20.25 -12.391 1 92.19 57 ASN B C 1
ATOM 1580 O O . ASN B 1 57 ? -16.703 -20.547 -11.219 1 92.19 57 ASN B O 1
ATOM 1584 N N . ALA B 1 58 ? -16.344 -21.094 -13.305 1 94 58 ALA B N 1
ATOM 1585 C CA . ALA B 1 58 ? -16.594 -22.516 -13.062 1 94 58 ALA B CA 1
ATOM 1586 C C . ALA B 1 58 ? -15.328 -23.234 -12.594 1 94 58 ALA B C 1
ATOM 1588 O O . ALA B 1 58 ? -15.383 -24.375 -12.133 1 94 58 ALA B O 1
ATOM 1589 N N . SER B 1 59 ? -14.234 -22.562 -12.656 1 95.62 59 SER B N 1
ATOM 1590 C CA . SER B 1 59 ? -12.977 -23.203 -12.305 1 95.62 59 SER B CA 1
ATOM 1591 C C . SER B 1 59 ? -12.812 -23.297 -10.789 1 95.62 59 SER B C 1
ATOM 1593 O O . SER B 1 59 ? -13.492 -22.594 -10.039 1 95.62 59 SER B O 1
ATOM 1595 N N . ALA B 1 60 ? -11.969 -24.172 -10.336 1 96.56 60 ALA B N 1
ATOM 1596 C CA . ALA B 1 60 ? -11.75 -24.453 -8.922 1 96.56 60 ALA B CA 1
ATOM 1597 C C . ALA B 1 60 ? -11.336 -23.188 -8.172 1 96.56 60 ALA B C 1
ATOM 1599 O O . ALA B 1 60 ? -10.477 -22.438 -8.633 1 96.56 60 ALA B O 1
ATOM 1600 N N . GLN B 1 61 ? -12.086 -22.953 -7.02 1 97.81 61 GLN B N 1
ATOM 1601 C CA . GLN B 1 61 ? -11.602 -21.953 -6.074 1 97.81 61 GLN B CA 1
ATOM 1602 C C . GLN B 1 61 ? -10.344 -22.438 -5.359 1 97.81 61 GLN B C 1
ATOM 1604 O O . GLN B 1 61 ? -10.312 -23.547 -4.832 1 97.81 61 GLN B O 1
ATOM 1609 N N . ILE B 1 62 ? -9.344 -21.609 -5.262 1 98.62 62 ILE B N 1
ATOM 1610 C CA . ILE B 1 62 ? -8.078 -22.062 -4.688 1 98.62 62 ILE B CA 1
ATOM 1611 C C . ILE B 1 62 ? -7.676 -21.156 -3.533 1 98.62 62 ILE B C 1
ATOM 1613 O O . ILE B 1 62 ? -6.598 -21.312 -2.957 1 98.62 62 ILE B O 1
ATOM 1617 N N . GLY B 1 63 ? -8.539 -20.125 -3.148 1 98.56 63 GLY B N 1
ATOM 1618 C CA . GLY B 1 63 ? -8.211 -19.266 -2.023 1 98.56 63 GLY B CA 1
ATOM 1619 C C . GLY B 1 63 ? -9.023 -17.984 -1.994 1 98.56 63 GLY B C 1
ATOM 1620 O O . GLY B 1 63 ? -10.141 -17.938 -2.521 1 98.56 63 GLY B O 1
ATOM 1621 N N . HIS B 1 64 ? -8.492 -17.016 -1.269 1 98.81 64 HIS B N 1
ATOM 1622 C CA . HIS B 1 64 ? -9.078 -15.68 -1.128 1 98.81 64 HIS B CA 1
ATOM 1623 C C . HIS B 1 64 ? -8.008 -14.602 -1.124 1 98.81 64 HIS B C 1
ATOM 1625 O O . HIS B 1 64 ? -6.91 -14.805 -0.594 1 98.81 64 HIS B O 1
ATOM 1631 N N . HIS B 1 65 ? -8.297 -13.516 -1.745 1 98.75 65 HIS B N 1
ATOM 1632 C CA . HIS B 1 65 ? -7.562 -12.258 -1.64 1 98.75 65 HIS B CA 1
ATOM 1633 C C . HIS B 1 65 ? -8.352 -11.227 -0.838 1 98.75 65 HIS B C 1
ATOM 1635 O O . HIS B 1 65 ? -9.406 -10.758 -1.281 1 98.75 65 HIS B O 1
ATOM 1641 N N . SER B 1 66 ? -7.863 -10.883 0.356 1 98.62 66 SER B N 1
ATOM 1642 C CA . SER B 1 66 ? -8.656 -10.086 1.295 1 98.62 66 SER B CA 1
ATOM 1643 C C . SER B 1 66 ? -7.863 -8.891 1.805 1 98.62 66 SER B C 1
ATOM 1645 O O . SER B 1 66 ? -6.633 -8.922 1.841 1 98.62 66 SER B O 1
ATOM 1647 N N . GLY B 1 67 ? -8.633 -7.805 2.141 1 98.31 67 GLY B N 1
ATOM 1648 C CA . GLY B 1 67 ? -7.953 -6.633 2.67 1 98.31 67 GLY B CA 1
ATOM 1649 C C . GLY B 1 67 ? -8.805 -5.379 2.633 1 98.31 67 GLY B C 1
ATOM 1650 O O . GLY B 1 67 ? -10.023 -5.445 2.771 1 98.31 67 GLY B O 1
ATOM 1651 N N . VAL B 1 68 ? -8.094 -4.27 2.549 1 97.81 68 VAL B N 1
ATOM 1652 C CA . VAL B 1 68 ? -8.75 -2.973 2.484 1 97.81 68 VAL B CA 1
ATOM 1653 C C . VAL B 1 68 ? -8.242 -2.193 1.273 1 97.81 68 VAL B C 1
ATOM 1655 O O . VAL B 1 68 ? -7.066 -2.293 0.914 1 97.81 68 VAL B O 1
ATOM 1658 N N . LEU B 1 69 ? -9.117 -1.545 0.65 1 96.56 69 LEU B N 1
ATOM 1659 C CA . LEU B 1 69 ? -8.828 -0.532 -0.36 1 96.56 69 LEU B CA 1
ATOM 1660 C C . LEU B 1 69 ? -9.211 0.857 0.141 1 96.56 69 LEU B C 1
ATOM 1662 O O . LEU B 1 69 ? -10.32 1.062 0.638 1 96.56 69 LEU B O 1
ATOM 1666 N N . VAL B 1 70 ? -8.289 1.748 0.02 1 96 70 VAL B N 1
ATOM 1667 C CA . VAL B 1 70 ? -8.484 3.098 0.541 1 96 70 VAL B CA 1
ATOM 1668 C C . VAL B 1 70 ? -8.398 4.109 -0.6 1 96 70 VAL B C 1
ATOM 1670 O O . VAL B 1 70 ? -7.414 4.141 -1.338 1 96 70 VAL B O 1
ATOM 1673 N N . SER B 1 71 ? -9.484 5.004 -0.703 1 93.88 71 SER B N 1
ATOM 1674 C CA . SER B 1 71 ? -9.492 6.031 -1.742 1 93.88 71 SER B CA 1
ATOM 1675 C C . SER B 1 71 ? -8.547 7.176 -1.399 1 93.88 71 SER B C 1
ATOM 1677 O O . SER B 1 71 ? -8.477 7.605 -0.247 1 93.88 71 SER B O 1
ATOM 1679 N N . LEU B 1 72 ? -7.859 7.586 -2.443 1 94.06 72 LEU B N 1
ATOM 1680 C CA . LEU B 1 72 ? -6.891 8.672 -2.32 1 94.06 72 LEU B CA 1
ATOM 1681 C C . LEU B 1 72 ? -7.348 9.898 -3.096 1 94.06 72 LEU B C 1
ATOM 1683 O O . LEU B 1 72 ? -8.492 9.961 -3.549 1 94.06 72 LEU B O 1
ATOM 1687 N N . ASN B 1 73 ? -6.473 10.898 -3.152 1 90.94 73 ASN B N 1
ATOM 1688 C CA . ASN B 1 73 ? -6.863 12.156 -3.783 1 90.94 73 ASN B CA 1
ATOM 1689 C C . ASN B 1 73 ? -7.164 11.969 -5.266 1 90.94 73 ASN B C 1
ATOM 1691 O O . ASN B 1 73 ? -8.078 12.602 -5.805 1 90.94 73 ASN B O 1
ATOM 1695 N N . ASP B 1 74 ? -6.312 11.273 -5.918 1 91.62 74 ASP B N 1
ATOM 1696 C CA . ASP B 1 74 ? -6.574 10.875 -7.297 1 91.62 74 ASP B CA 1
ATOM 1697 C C . ASP B 1 74 ? -7.562 9.711 -7.355 1 91.62 74 ASP B C 1
ATOM 1699 O O . ASP B 1 74 ? -7.277 8.617 -6.859 1 91.62 74 ASP B O 1
ATOM 1703 N N . PRO B 1 75 ? -8.766 9.867 -7.961 1 88.12 75 PRO B N 1
ATOM 1704 C CA . PRO B 1 75 ? -9.781 8.812 -7.961 1 88.12 75 PRO B CA 1
ATOM 1705 C C . PRO B 1 75 ? -9.297 7.523 -8.625 1 88.12 75 PRO B C 1
ATOM 1707 O O . PRO B 1 75 ? -9.867 6.453 -8.398 1 88.12 75 PRO B O 1
ATOM 1710 N N . SER B 1 76 ? -8.258 7.613 -9.391 1 91.62 76 SER B N 1
ATOM 1711 C CA . SER B 1 76 ? -7.75 6.43 -10.078 1 91.62 76 SER B CA 1
ATOM 1712 C C . SER B 1 76 ? -6.781 5.652 -9.188 1 91.62 76 SER B C 1
ATOM 1714 O O . SER B 1 76 ? -6.398 4.527 -9.516 1 91.62 76 SER B O 1
ATOM 1716 N N . LYS B 1 77 ? -6.344 6.262 -8.062 1 94.62 77 LYS B N 1
ATOM 1717 C CA . LYS B 1 77 ? -5.34 5.652 -7.199 1 94.62 77 LYS B CA 1
ATOM 1718 C C . LYS B 1 77 ? -5.965 5.16 -5.895 1 94.62 77 LYS B C 1
ATOM 1720 O O . LYS B 1 77 ? -6.902 5.77 -5.383 1 94.62 77 LYS B O 1
ATOM 1725 N N . LYS B 1 78 ? -5.457 4.07 -5.457 1 96.06 78 LYS B N 1
ATOM 1726 C CA . LYS B 1 78 ? -5.855 3.523 -4.164 1 96.06 78 LYS B CA 1
ATOM 1727 C C . LYS B 1 78 ? -4.641 3.016 -3.387 1 96.06 78 LYS B C 1
ATOM 1729 O O . LYS B 1 78 ? -3.645 2.605 -3.982 1 96.06 78 LYS B O 1
ATOM 1734 N N . PHE B 1 79 ? -4.711 3.176 -2.098 1 97.19 79 PHE B N 1
ATOM 1735 C CA . PHE B 1 79 ? -3.863 2.387 -1.211 1 97.19 79 PHE B CA 1
ATOM 1736 C C . PHE B 1 79 ? -4.512 1.045 -0.893 1 97.19 79 PHE B C 1
ATOM 1738 O O . PHE B 1 79 ? -5.684 0.992 -0.505 1 97.19 79 PHE B O 1
ATOM 1745 N N . ILE B 1 80 ? -3.775 -0.055 -1.12 1 98.25 80 ILE B N 1
ATOM 1746 C CA . ILE B 1 80 ? -4.285 -1.392 -0.835 1 98.25 80 ILE B CA 1
ATOM 1747 C C . ILE B 1 80 ? -3.395 -2.076 0.199 1 98.25 80 ILE B C 1
ATOM 1749 O O . ILE B 1 80 ? -2.166 -1.968 0.137 1 98.25 80 ILE B O 1
ATOM 1753 N N . SER B 1 81 ? -3.887 -2.637 1.161 1 98.06 81 SER B N 1
ATOM 1754 C CA . SER B 1 81 ? -3.285 -3.617 2.059 1 98.06 81 SER B CA 1
ATOM 1755 C C . SER B 1 81 ? -4.043 -4.938 2.023 1 98.06 81 SER B C 1
ATOM 1757 O O . SER B 1 81 ? -5.27 -4.961 2.166 1 98.06 81 SER B O 1
ATOM 1759 N N . PHE B 1 82 ? -3.256 -6.055 1.869 1 98.5 82 PHE B N 1
ATOM 1760 C CA . PHE B 1 82 ? -3.965 -7.289 1.555 1 98.5 82 PHE B CA 1
ATOM 1761 C C . PHE B 1 82 ? -3.266 -8.492 2.18 1 98.5 82 PHE B C 1
ATOM 1763 O O . PHE B 1 82 ? -2.104 -8.398 2.58 1 98.5 82 PHE B O 1
ATOM 1770 N N . ALA B 1 83 ? -3.994 -9.555 2.26 1 98.56 83 ALA B N 1
ATOM 1771 C CA . ALA B 1 83 ? -3.49 -10.914 2.449 1 98.56 83 ALA B CA 1
ATOM 1772 C C . ALA B 1 83 ? -4.105 -11.875 1.436 1 98.56 83 ALA B C 1
ATOM 1774 O O . ALA B 1 83 ? -5.316 -11.852 1.204 1 98.56 83 ALA B O 1
ATOM 1775 N N . LEU B 1 84 ? -3.25 -12.617 0.865 1 98.62 84 LEU B N 1
ATOM 1776 C CA . LEU B 1 84 ? -3.635 -13.672 -0.065 1 98.62 84 LEU B CA 1
ATOM 1777 C C . LEU B 1 84 ? -3.521 -15.047 0.592 1 98.62 84 LEU B C 1
ATOM 1779 O O . LEU B 1 84 ? -2.449 -15.422 1.07 1 98.62 84 LEU B O 1
ATOM 1783 N N . ASP B 1 85 ? -4.566 -15.719 0.725 1 98.62 85 ASP B N 1
ATOM 1784 C CA . ASP B 1 85 ? -4.594 -17.125 1.095 1 98.62 85 ASP B CA 1
ATOM 1785 C C . ASP B 1 85 ? -4.77 -18.016 -0.136 1 98.62 85 ASP B C 1
ATOM 1787 O O . ASP B 1 85 ? -5.766 -17.906 -0.854 1 98.62 85 ASP B O 1
ATOM 1791 N N . ILE B 1 86 ? -3.785 -18.953 -0.33 1 98.69 86 ILE B N 1
ATOM 1792 C CA . ILE B 1 86 ? -3.84 -19.656 -1.611 1 98.69 86 ILE B CA 1
ATOM 1793 C C . ILE B 1 86 ? -3.258 -21.062 -1.46 1 98.69 86 ILE B C 1
ATOM 1795 O O . ILE B 1 86 ? -2.33 -21.266 -0.676 1 98.69 86 ILE B O 1
ATOM 1799 N N . THR B 1 87 ? -3.797 -21.969 -2.125 1 98.38 87 THR B N 1
ATOM 1800 C CA . THR B 1 87 ? -3.24 -23.297 -2.402 1 98.38 87 THR B CA 1
ATOM 1801 C C . THR B 1 87 ? -3.098 -23.516 -3.904 1 98.38 87 THR B C 1
ATOM 1803 O O . THR B 1 87 ? -4.098 -23.578 -4.625 1 98.38 87 THR B O 1
ATOM 1806 N N . ILE B 1 88 ? -1.858 -23.656 -4.348 1 97.5 88 ILE B N 1
ATOM 1807 C CA . ILE B 1 88 ? -1.62 -23.766 -5.781 1 97.5 88 ILE B CA 1
ATOM 1808 C C . ILE B 1 88 ? -0.324 -24.531 -6.031 1 97.5 88 ILE B C 1
ATOM 1810 O O . ILE B 1 88 ? 0.706 -24.234 -5.422 1 97.5 88 ILE B O 1
ATOM 1814 N N . HIS B 1 89 ? -0.322 -25.469 -6.914 1 96.44 89 HIS B N 1
ATOM 1815 C CA . HIS B 1 89 ? 0.854 -26.203 -7.363 1 96.44 89 HIS B CA 1
ATOM 1816 C C . HIS B 1 89 ? 1.65 -26.75 -6.184 1 96.44 89 HIS B C 1
ATOM 1818 O O . HIS B 1 89 ? 2.881 -26.672 -6.172 1 96.44 89 HIS B O 1
ATOM 1824 N N . GLY B 1 90 ? 0.997 -27.188 -5.184 1 95.62 90 GLY B N 1
ATOM 1825 C CA . GLY B 1 90 ? 1.658 -27.797 -4.039 1 95.62 90 GLY B CA 1
ATOM 1826 C C . GLY B 1 90 ? 2.045 -26.781 -2.975 1 95.62 90 GLY B C 1
ATOM 1827 O O . GLY B 1 90 ? 2.486 -27.156 -1.886 1 95.62 90 GLY B O 1
ATOM 1828 N N . TYR B 1 91 ? 1.948 -25.516 -3.26 1 97.25 91 TYR B N 1
ATOM 1829 C CA . TYR B 1 91 ? 2.17 -24.484 -2.254 1 97.25 91 TYR B CA 1
ATOM 1830 C C . TYR B 1 91 ? 0.878 -24.141 -1.519 1 97.25 91 TYR B C 1
ATOM 1832 O O . TYR B 1 91 ? -0.19 -24.062 -2.131 1 97.25 91 TYR B O 1
ATOM 1840 N N . SER B 1 92 ? 1.021 -23.938 -0.181 1 98 92 SER B N 1
ATOM 1841 C CA . SER B 1 92 ? -0.127 -23.531 0.625 1 98 92 SER B CA 1
ATOM 1842 C C . SER B 1 92 ? 0.289 -22.594 1.752 1 98 92 SER B C 1
ATOM 1844 O O . SER B 1 92 ? 1.285 -22.844 2.436 1 98 92 SER B O 1
ATOM 1846 N N . GLY B 1 93 ? -0.453 -21.5 1.943 1 98.25 93 GLY B N 1
ATOM 1847 C CA . GLY B 1 93 ? -0.192 -20.484 2.959 1 98.25 93 GLY B CA 1
ATOM 1848 C C . GLY B 1 93 ? -0.707 -19.109 2.58 1 98.25 93 GLY B C 1
ATOM 1849 O O . GLY B 1 93 ? -1.527 -18.969 1.67 1 98.25 93 GLY B O 1
ATOM 1850 N N . THR B 1 94 ? -0.333 -18.156 3.361 1 98.25 94 THR B N 1
ATOM 1851 C CA . THR B 1 94 ? -0.745 -16.781 3.105 1 98.25 94 THR B CA 1
ATOM 1852 C C . THR B 1 94 ? 0.458 -15.914 2.738 1 98.25 94 THR B C 1
ATOM 1854 O O . THR B 1 94 ? 1.588 -16.219 3.133 1 98.25 94 THR B O 1
ATOM 1857 N N . MET B 1 95 ? 0.197 -14.93 1.909 1 98.25 95 MET B N 1
ATOM 1858 C CA . MET B 1 95 ? 1.119 -13.828 1.637 1 98.25 95 MET B CA 1
ATOM 1859 C C . MET B 1 95 ? 0.439 -12.484 1.858 1 98.25 95 MET B C 1
ATOM 1861 O O . MET B 1 95 ? -0.769 -12.352 1.653 1 98.25 95 MET B O 1
ATOM 1865 N N . SER B 1 96 ? 1.242 -11.523 2.248 1 98.19 96 SER B N 1
ATOM 1866 C CA . SER B 1 96 ? 0.649 -10.211 2.502 1 98.19 96 SER B CA 1
ATOM 1867 C C . SER B 1 96 ? 1.538 -9.094 1.978 1 98.19 96 SER B C 1
ATOM 1869 O O . SER B 1 96 ? 2.736 -9.289 1.762 1 98.19 96 SER B O 1
ATOM 1871 N N . GLY B 1 97 ? 0.899 -7.977 1.791 1 97.5 97 GLY B N 1
ATOM 1872 C CA . GLY B 1 97 ? 1.608 -6.797 1.32 1 97.5 97 GLY B CA 1
ATOM 1873 C C . GLY B 1 97 ? 0.718 -5.574 1.198 1 97.5 97 GLY B C 1
ATOM 1874 O O . GLY B 1 97 ? -0.406 -5.566 1.704 1 97.5 97 GLY B O 1
ATOM 1875 N N . SER B 1 98 ? 1.218 -4.543 0.638 1 96.88 98 SER B N 1
ATOM 1876 C CA . SER B 1 98 ? 0.513 -3.291 0.371 1 96.88 98 SER B CA 1
ATOM 1877 C C . SER B 1 98 ? 1.135 -2.549 -0.807 1 96.88 98 SER B C 1
ATOM 1879 O O . SER B 1 98 ? 2.252 -2.859 -1.226 1 96.88 98 SER B O 1
ATOM 1881 N N . ALA B 1 99 ? 0.383 -1.686 -1.33 1 96.75 99 ALA B N 1
ATOM 1882 C CA . ALA B 1 99 ? 0.838 -0.91 -2.482 1 96.75 99 ALA B CA 1
ATOM 1883 C C . ALA B 1 99 ? -0.047 0.313 -2.703 1 96.75 99 ALA B C 1
ATOM 1885 O O . ALA B 1 99 ? -1.154 0.392 -2.166 1 96.75 99 ALA B O 1
ATOM 1886 N N . ARG B 1 100 ? 0.494 1.278 -3.371 1 97.69 100 ARG B N 1
ATOM 1887 C CA . ARG B 1 100 ? -0.3 2.291 -4.059 1 97.69 100 ARG B CA 1
ATOM 1888 C C . ARG B 1 100 ? -0.528 1.91 -5.516 1 97.69 100 ARG B C 1
ATOM 1890 O O . ARG B 1 100 ? 0.426 1.774 -6.285 1 97.69 100 ARG B O 1
ATOM 1897 N N . ILE B 1 101 ? -1.788 1.762 -5.879 1 96.56 101 ILE B N 1
ATOM 1898 C CA . ILE B 1 101 ? -2.068 1.2 -7.195 1 96.56 101 ILE B CA 1
ATOM 1899 C C . ILE B 1 101 ? -2.846 2.213 -8.031 1 96.56 101 ILE B C 1
ATOM 1901 O O . ILE B 1 101 ? -3.402 3.174 -7.496 1 96.56 101 ILE B O 1
ATOM 1905 N N . ASP B 1 102 ? -2.758 2.027 -9.344 1 95.25 102 ASP B N 1
ATOM 1906 C CA . ASP B 1 102 ? -3.516 2.771 -10.344 1 95.25 102 ASP B CA 1
ATOM 1907 C C . ASP B 1 102 ? -4.461 1.853 -11.109 1 95.25 102 ASP B C 1
ATOM 1909 O O . ASP B 1 102 ? -4.031 1.11 -12 1 95.25 102 ASP B O 1
ATOM 1913 N N . PHE B 1 103 ? -5.758 1.943 -10.898 1 87 103 PHE B N 1
ATOM 1914 C CA . PHE B 1 103 ? -6.727 1.007 -11.453 1 87 103 PHE B CA 1
ATOM 1915 C C . PHE B 1 103 ? -6.969 1.298 -12.93 1 87 103 PHE B C 1
ATOM 1917 O O . PHE B 1 103 ? -7.566 0.485 -13.641 1 87 103 PHE B O 1
ATOM 1924 N N . THR B 1 104 ? -6.578 2.439 -13.312 1 91.31 104 THR B N 1
ATOM 1925 C CA . THR B 1 104 ? -6.836 2.793 -14.703 1 91.31 104 THR B CA 1
ATOM 1926 C C . THR B 1 104 ? -5.668 2.363 -15.594 1 91.31 104 THR B C 1
ATOM 1928 O O . THR B 1 104 ? -5.754 2.447 -16.812 1 91.31 104 THR B O 1
ATOM 1931 N N . ALA B 1 105 ? -4.547 1.976 -15.016 1 94.06 105 ALA B N 1
ATOM 1932 C CA . ALA B 1 105 ? -3.416 1.477 -15.797 1 94.06 105 ALA B CA 1
ATOM 1933 C C . ALA B 1 105 ? -3.73 0.111 -16.406 1 94.06 105 ALA B C 1
ATOM 1935 O O . ALA B 1 105 ? -4.516 -0.658 -15.836 1 94.06 105 ALA B O 1
ATOM 1936 N N . PRO B 1 106 ? -3.131 -0.193 -17.609 1 95.81 106 PRO B N 1
ATOM 1937 C CA . PRO B 1 106 ? -3.354 -1.523 -18.172 1 95.81 106 PRO B CA 1
ATOM 1938 C C . PRO B 1 106 ? -2.936 -2.648 -17.234 1 95.81 106 PRO B C 1
ATOM 1940 O O . PRO B 1 106 ? -3.465 -3.76 -17.312 1 95.81 106 PRO B O 1
ATOM 1943 N N . SER B 1 107 ? -1.913 -2.357 -16.406 1 97.31 107 SER B N 1
ATOM 1944 C CA . SER B 1 107 ? -1.468 -3.26 -15.352 1 97.31 107 SER B CA 1
ATOM 1945 C C . SER B 1 107 ? -0.842 -2.488 -14.195 1 97.31 107 SER B C 1
ATOM 1947 O O . SER B 1 107 ? -0.444 -1.334 -14.352 1 97.31 107 SER B O 1
ATOM 1949 N N . TRP B 1 108 ? -0.795 -3.135 -12.984 1 97.62 108 TRP B N 1
ATOM 1950 C CA . TRP B 1 108 ? -0.101 -2.584 -11.828 1 97.62 108 TRP B CA 1
ATOM 1951 C C . TRP B 1 108 ? 0.534 -3.693 -10.992 1 97.62 108 TRP B C 1
ATOM 1953 O O . TRP B 1 108 ? 0.332 -4.879 -11.266 1 97.62 108 TRP B O 1
ATOM 1963 N N . GLU B 1 109 ? 1.37 -3.277 -10.008 1 98.25 109 GLU B N 1
ATOM 1964 C CA . GLU B 1 109 ? 2.023 -4.254 -9.141 1 98.25 109 GLU B CA 1
ATOM 1965 C C . GLU B 1 109 ? 1.593 -4.074 -7.684 1 98.25 109 GLU B C 1
ATOM 1967 O O . GLU B 1 109 ? 1.345 -2.951 -7.238 1 98.25 109 GLU B O 1
ATOM 1972 N N . GLU B 1 110 ? 1.444 -5.133 -7.016 1 98.12 110 GLU B N 1
ATOM 1973 C CA . GLU B 1 110 ? 1.305 -5.188 -5.562 1 98.12 110 GLU B CA 1
ATOM 1974 C C . GLU B 1 110 ? 2.496 -5.891 -4.918 1 98.12 110 GLU B C 1
ATOM 1976 O O . GLU B 1 110 ? 2.762 -7.059 -5.203 1 98.12 110 GLU B O 1
ATOM 1981 N N . ALA B 1 111 ? 3.174 -5.195 -4.078 1 97.5 111 ALA B N 1
ATOM 1982 C CA . ALA B 1 111 ? 4.367 -5.758 -3.451 1 97.5 111 ALA B CA 1
ATOM 1983 C C . ALA B 1 111 ? 3.988 -6.777 -2.379 1 97.5 111 ALA B C 1
ATOM 1985 O O . ALA B 1 111 ? 3.031 -6.574 -1.629 1 97.5 111 ALA B O 1
ATOM 1986 N N . VAL B 1 112 ? 4.746 -7.84 -2.246 1 97.5 112 VAL B N 1
ATOM 1987 C CA . VAL B 1 112 ? 4.582 -8.875 -1.234 1 97.5 112 VAL B CA 1
ATOM 1988 C C . VAL B 1 112 ? 5.73 -8.805 -0.23 1 97.5 112 VAL B C 1
ATOM 1990 O O . VAL B 1 112 ? 6.902 -8.781 -0.617 1 97.5 112 VAL B O 1
ATOM 1993 N N . SER B 1 113 ? 5.383 -8.844 1.03 1 94.06 113 SER B N 1
ATOM 1994 C CA . SER B 1 113 ? 6.406 -8.586 2.039 1 94.06 113 SER B CA 1
ATOM 1995 C C . SER B 1 113 ? 6.543 -9.766 3.002 1 94.06 113 SER B C 1
ATOM 1997 O O . SER B 1 113 ? 7.57 -9.914 3.664 1 94.06 113 SER B O 1
ATOM 1999 N N . SER B 1 114 ? 5.52 -10.539 3.109 1 94.69 114 SER B N 1
ATOM 2000 C CA . SER B 1 114 ? 5.551 -11.586 4.133 1 94.69 114 SER B CA 1
ATOM 2001 C C . SER B 1 114 ? 4.66 -12.758 3.748 1 94.69 114 SER B C 1
ATOM 2003 O O . SER B 1 114 ? 3.834 -12.648 2.84 1 94.69 114 SER B O 1
ATOM 2005 N N . GLY B 1 115 ? 4.926 -13.906 4.488 1 97.06 115 GLY B N 1
ATOM 2006 C CA . GLY B 1 115 ? 4.121 -15.086 4.203 1 97.06 115 GLY B CA 1
ATOM 2007 C C . GLY B 1 115 ? 4.199 -16.125 5.297 1 97.06 115 GLY B C 1
ATOM 2008 O O . GLY B 1 115 ? 5.051 -16.047 6.184 1 97.06 115 GLY B O 1
ATOM 2009 N N . THR B 1 116 ? 3.254 -17 5.273 1 97.75 116 THR B N 1
ATOM 2010 C CA . THR B 1 116 ? 3.18 -18.156 6.164 1 97.75 116 THR B CA 1
ATOM 2011 C C . THR B 1 116 ? 3.15 -19.453 5.367 1 97.75 116 THR B C 1
ATOM 2013 O O . THR B 1 116 ? 3.039 -19.422 4.141 1 97.75 116 THR B O 1
ATOM 2016 N N . GLY B 1 117 ? 3.234 -20.625 6.066 1 96.88 117 GLY B N 1
ATOM 2017 C CA . GLY B 1 117 ?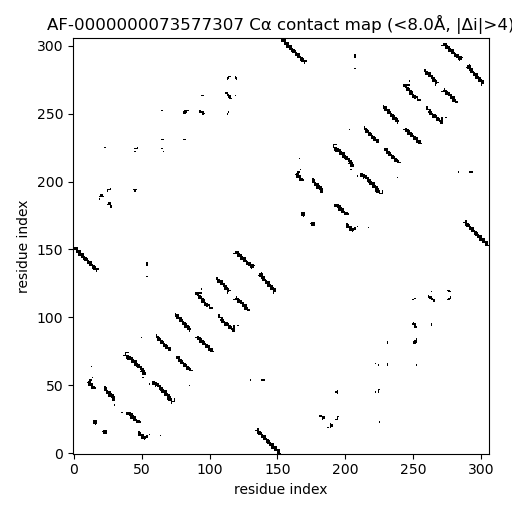 3.193 -21.891 5.375 1 96.88 117 GLY B CA 1
ATOM 2018 C C . GLY B 1 117 ? 4.305 -22.062 4.355 1 96.88 117 GLY B C 1
ATOM 2019 O O . GLY B 1 117 ? 5.477 -21.844 4.672 1 96.88 117 GLY B O 1
ATOM 2020 N N . SER B 1 118 ? 3.93 -22.484 3.104 1 96.62 118 SER B N 1
ATOM 2021 C CA . SER B 1 118 ? 4.898 -22.688 2.029 1 96.62 118 SER B CA 1
ATOM 2022 C C . SER B 1 118 ? 5.566 -21.359 1.639 1 96.62 118 SER B C 1
ATOM 2024 O O . SER B 1 118 ? 6.566 -21.359 0.917 1 96.62 118 SER B O 1
ATOM 2026 N N . PHE B 1 119 ? 5.047 -20.266 2.154 1 96.88 119 PHE B N 1
ATOM 2027 C CA . PHE B 1 119 ? 5.523 -18.969 1.693 1 96.88 119 PHE B CA 1
ATOM 2028 C C . PHE B 1 119 ? 6.332 -18.266 2.781 1 96.88 119 PHE B C 1
ATOM 2030 O O . PHE B 1 119 ? 6.551 -17.062 2.719 1 96.88 119 PHE B O 1
ATOM 2037 N N . ARG B 1 120 ? 6.715 -18.938 3.83 1 95.62 120 ARG B N 1
ATOM 2038 C CA . ARG B 1 120 ? 7.57 -18.344 4.852 1 95.62 120 ARG B CA 1
ATOM 2039 C C . ARG B 1 120 ? 8.828 -17.75 4.23 1 95.62 120 ARG B C 1
ATOM 2041 O O . ARG B 1 120 ? 9.516 -18.406 3.449 1 95.62 120 ARG B O 1
ATOM 2048 N N . GLY B 1 121 ? 9.094 -16.438 4.562 1 93.94 121 GLY B N 1
ATOM 2049 C CA . GLY B 1 121 ? 10.289 -15.781 4.07 1 93.94 121 GLY B CA 1
ATOM 2050 C C . GLY B 1 121 ? 10.141 -15.258 2.65 1 93.94 121 GLY B C 1
ATOM 2051 O O . GLY B 1 121 ? 11.125 -14.859 2.025 1 93.94 121 GLY B O 1
ATOM 2052 N N . VAL B 1 122 ? 8.93 -15.234 2.18 1 94.88 122 VAL B N 1
ATOM 2053 C CA . VAL B 1 122 ? 8.672 -14.852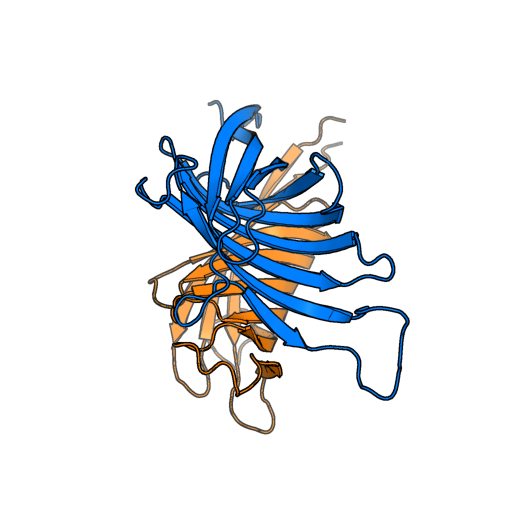 0.795 1 94.88 122 VAL B CA 1
ATOM 2054 C C . VAL B 1 122 ? 9.008 -13.375 0.597 1 94.88 122 VAL B C 1
ATOM 2056 O O . VAL B 1 122 ? 8.844 -12.562 1.513 1 94.88 122 VAL B O 1
ATOM 2059 N N . SER B 1 123 ? 9.477 -13.07 -0.572 1 93.56 123 SER B N 1
ATOM 2060 C CA . SER B 1 123 ? 9.508 -11.719 -1.125 1 93.56 123 SER B CA 1
ATOM 2061 C C . SER B 1 123 ? 9.117 -11.719 -2.6 1 93.56 123 SER B C 1
ATOM 2063 O O . SER B 1 123 ? 9.227 -12.742 -3.275 1 93.56 123 SER B O 1
ATOM 2065 N N . GLY B 1 124 ? 8.625 -10.586 -3.068 1 96.62 124 GLY B N 1
ATOM 2066 C CA . GLY B 1 124 ? 8.281 -10.484 -4.477 1 96.62 124 GLY B CA 1
ATOM 2067 C C . GLY B 1 124 ? 7.141 -9.516 -4.742 1 96.62 124 GLY B C 1
ATOM 2068 O O . GLY B 1 124 ? 6.984 -8.523 -4.031 1 96.62 124 GLY B O 1
ATOM 2069 N N . TYR B 1 125 ? 6.434 -9.789 -5.832 1 98 125 TYR B N 1
ATOM 2070 C CA . TYR B 1 125 ? 5.336 -8.906 -6.223 1 98 125 TYR B CA 1
ATOM 2071 C C . TYR B 1 125 ? 4.332 -9.641 -7.105 1 98 125 TYR B C 1
ATOM 2073 O O . TYR B 1 125 ? 4.656 -10.68 -7.695 1 98 125 TYR B O 1
ATOM 2081 N N . LEU B 1 126 ? 3.191 -9.094 -7.102 1 98.62 126 LEU B N 1
ATOM 2082 C CA . LEU B 1 126 ? 2.111 -9.539 -7.977 1 98.62 126 LEU B CA 1
ATOM 2083 C C . LEU B 1 126 ? 1.862 -8.523 -9.086 1 98.62 126 LEU B C 1
ATOM 2085 O O . LEU B 1 126 ? 1.738 -7.324 -8.828 1 98.62 126 LEU B O 1
ATOM 2089 N N . THR B 1 127 ? 1.838 -9.008 -10.297 1 98.5 127 THR B N 1
ATOM 2090 C CA . THR B 1 127 ? 1.383 -8.172 -11.406 1 98.5 127 THR B CA 1
ATOM 2091 C C . THR B 1 127 ? -0.093 -8.422 -11.703 1 98.5 127 THR B C 1
ATOM 2093 O O . THR B 1 127 ? -0.51 -9.57 -11.867 1 98.5 127 THR B O 1
ATOM 2096 N N . VAL B 1 128 ? -0.874 -7.348 -11.789 1 98.44 128 VAL B N 1
ATOM 2097 C CA . VAL B 1 128 ? -2.324 -7.453 -11.906 1 98.44 128 VAL B CA 1
ATOM 2098 C C . VAL B 1 128 ? -2.785 -6.805 -13.211 1 98.44 128 VAL B C 1
ATOM 2100 O O . VAL B 1 128 ? -2.312 -5.727 -13.578 1 98.44 128 VAL B O 1
ATOM 2103 N N . SER B 1 129 ? -3.666 -7.453 -13.906 1 98.19 129 SER B N 1
ATOM 2104 C CA . SER B 1 129 ? -4.312 -6.891 -15.094 1 98.19 129 SER B CA 1
ATOM 2105 C C . SER B 1 129 ? -5.781 -7.301 -15.164 1 98.19 129 SER B C 1
ATOM 2107 O O . SER B 1 129 ? -6.18 -8.312 -14.578 1 98.19 129 SER B O 1
ATOM 2109 N N . ALA B 1 130 ? -6.535 -6.547 -15.938 1 96.25 130 ALA B N 1
ATOM 2110 C CA . ALA B 1 130 ? -7.961 -6.836 -16.047 1 96.25 130 ALA B CA 1
ATOM 2111 C C . ALA B 1 130 ? -8.227 -7.875 -17.141 1 96.25 130 ALA B C 1
ATOM 2113 O O . ALA B 1 130 ? -7.676 -7.785 -18.234 1 96.25 130 ALA B O 1
ATOM 2114 N N . VAL B 1 131 ? -9 -8.875 -16.844 1 96.81 131 VAL B N 1
ATOM 2115 C CA . VAL B 1 131 ? -9.57 -9.773 -17.844 1 96.81 131 VAL B CA 1
ATOM 2116 C C . VAL B 1 131 ? -10.93 -9.25 -18.281 1 96.81 131 VAL B C 1
ATOM 2118 O O . VAL B 1 131 ? -11.219 -9.203 -19.484 1 96.81 131 VAL B O 1
ATOM 2121 N N . SER B 1 132 ? -11.711 -8.891 -17.312 1 93.88 132 SER B N 1
ATOM 2122 C CA . SER B 1 132 ? -13.016 -8.273 -17.516 1 93.88 132 SER B CA 1
ATOM 2123 C C . SER B 1 132 ? -13.312 -7.242 -16.438 1 93.88 132 SER B C 1
ATOM 2125 O O . SER B 1 132 ? -13.141 -7.52 -15.242 1 93.88 132 SER B O 1
ATOM 2127 N N . LEU B 1 133 ? -13.766 -6.039 -16.797 1 89.62 133 LEU B N 1
ATOM 2128 C CA . LEU B 1 133 ? -14.125 -5 -15.844 1 89.62 133 LEU B CA 1
ATOM 2129 C C . LEU B 1 133 ? -15.633 -4.758 -15.836 1 89.62 133 LEU B C 1
ATOM 2131 O O . LEU B 1 133 ? -16.078 -3.619 -15.688 1 89.62 133 LEU B O 1
ATOM 2135 N N . ASN B 1 134 ? -16.297 -5.875 -16.047 1 87.38 134 ASN B N 1
ATOM 2136 C CA . ASN B 1 134 ? -17.75 -5.828 -15.836 1 87.38 134 ASN B CA 1
ATOM 2137 C C . ASN B 1 134 ? -18.094 -5.254 -14.469 1 87.38 134 ASN B C 1
ATOM 2139 O O . ASN B 1 134 ? -17.484 -5.637 -13.461 1 87.38 134 ASN B O 1
ATOM 2143 N N . SER B 1 135 ? -19.047 -4.336 -14.422 1 87.81 135 SER B N 1
ATOM 2144 C CA . SER B 1 135 ? -19.328 -3.625 -13.18 1 87.81 135 SER B CA 1
ATOM 2145 C C . SER B 1 135 ? -19.906 -4.562 -12.117 1 87.81 135 SER B C 1
ATOM 2147 O O . SER B 1 135 ? -19.844 -4.27 -10.922 1 87.81 135 SER B O 1
ATOM 2149 N N . ALA B 1 136 ? -20.516 -5.602 -12.477 1 91.62 136 ALA B N 1
ATOM 2150 C CA . ALA B 1 136 ? -21.125 -6.527 -11.531 1 91.62 136 ALA B CA 1
ATOM 2151 C C . ALA B 1 136 ? -20.141 -7.625 -11.117 1 91.62 136 ALA B C 1
ATOM 2153 O O . ALA B 1 136 ? -20.031 -7.961 -9.938 1 91.62 136 ALA B O 1
ATOM 2154 N N . PHE B 1 137 ? -19.422 -8.172 -12.141 1 93.62 137 PHE B N 1
ATOM 2155 C CA . PHE B 1 137 ? -18.594 -9.344 -11.898 1 93.62 137 PHE B CA 1
ATOM 2156 C C . PHE B 1 137 ? -17.203 -9.18 -12.523 1 93.62 137 PHE B C 1
ATOM 2158 O O . PHE B 1 137 ? -16.844 -9.906 -13.453 1 93.62 137 PHE B O 1
ATOM 2165 N N . PRO B 1 138 ? -16.422 -8.305 -12.039 1 95.44 138 PRO B N 1
ATOM 2166 C CA . PRO B 1 138 ? -15.086 -8.133 -12.617 1 95.44 138 PRO B CA 1
ATOM 2167 C C . PRO B 1 138 ? -14.172 -9.32 -12.344 1 95.44 138 PRO B C 1
ATOM 2169 O O . PRO B 1 138 ? -14.312 -9.992 -11.312 1 95.44 138 PRO B O 1
ATOM 2172 N N . VAL B 1 139 ? -13.266 -9.578 -13.273 1 97.81 139 VAL B N 1
ATOM 2173 C CA . VAL B 1 139 ? -12.258 -10.633 -13.18 1 97.81 139 VAL B CA 1
ATOM 2174 C C . VAL B 1 139 ? -10.875 -10.047 -13.461 1 97.81 139 VAL B C 1
ATOM 2176 O O . VAL B 1 139 ? -10.664 -9.398 -14.492 1 97.81 139 VAL B O 1
ATOM 2179 N N . LEU B 1 140 ? -9.992 -10.234 -12.523 1 98.19 140 LEU B N 1
ATOM 2180 C CA . LEU B 1 140 ? -8.609 -9.789 -12.672 1 98.19 140 LEU B CA 1
ATOM 2181 C C . LEU B 1 140 ? -7.668 -10.984 -12.789 1 98.19 140 LEU B C 1
ATOM 2183 O O . LEU B 1 140 ? -7.902 -12.023 -12.18 1 98.19 140 LEU B O 1
ATOM 2187 N N . LYS B 1 141 ? -6.641 -10.781 -13.523 1 98.81 141 LYS B N 1
ATOM 2188 C CA . LYS B 1 141 ? -5.539 -11.734 -13.617 1 98.81 141 LYS B CA 1
ATOM 2189 C C . LYS B 1 141 ? -4.363 -11.305 -12.75 1 98.81 141 LYS B C 1
ATOM 2191 O O . LYS B 1 141 ? -3.936 -10.148 -12.805 1 98.81 141 LYS B O 1
ATOM 2196 N N . TYR B 1 142 ? -3.871 -12.242 -11.945 1 98.75 142 TYR B N 1
ATOM 2197 C CA . TYR B 1 142 ? -2.684 -12.031 -11.125 1 98.75 142 TYR B CA 1
ATOM 2198 C C . TYR B 1 142 ? -1.543 -12.938 -11.57 1 98.75 142 TYR B C 1
ATOM 2200 O O . TYR B 1 142 ? -1.735 -14.141 -11.758 1 98.75 142 TYR B O 1
ATOM 2208 N N . GLU B 1 143 ? -0.411 -12.375 -11.734 1 98.81 143 GLU B N 1
ATOM 2209 C CA . GLU B 1 143 ? 0.837 -13.109 -11.914 1 98.81 143 GLU B CA 1
ATOM 2210 C C . GLU B 1 143 ? 1.784 -12.891 -10.742 1 98.81 143 GLU B C 1
ATOM 2212 O O . GLU B 1 143 ? 2.277 -11.781 -10.531 1 98.81 143 GLU B O 1
ATOM 2217 N N . ALA B 1 144 ? 2.021 -13.961 -10.031 1 98.56 144 ALA B N 1
ATOM 2218 C CA . ALA B 1 144 ? 2.904 -13.898 -8.867 1 98.56 144 ALA B CA 1
ATOM 2219 C C . ALA B 1 144 ? 4.359 -14.125 -9.273 1 98.56 144 ALA B C 1
ATOM 2221 O O . ALA B 1 144 ? 4.672 -15.102 -9.953 1 98.56 144 ALA B O 1
ATOM 2222 N N . ASN B 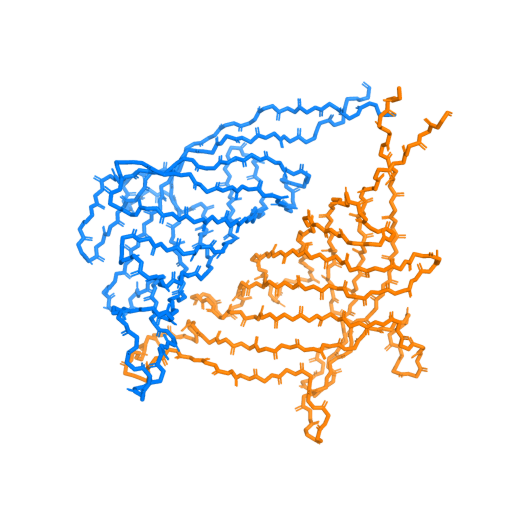1 145 ? 5.184 -13.234 -8.891 1 98.19 145 ASN B N 1
ATOM 2223 C CA . ASN B 1 145 ? 6.633 -13.312 -9.039 1 98.19 145 ASN B CA 1
ATOM 2224 C C . ASN B 1 145 ? 7.336 -13.281 -7.688 1 98.19 145 ASN B C 1
ATOM 2226 O O . ASN B 1 145 ? 7.59 -12.211 -7.141 1 98.19 145 ASN B O 1
ATOM 2230 N N . LEU B 1 146 ? 7.711 -14.484 -7.195 1 97.12 146 LEU B N 1
ATOM 2231 C CA . LEU B 1 146 ? 8.117 -14.609 -5.801 1 97.12 146 LEU B CA 1
ATOM 2232 C C . LEU B 1 146 ? 9.531 -15.18 -5.691 1 97.12 146 LEU B C 1
ATOM 2234 O O . LEU B 1 146 ? 9.984 -15.898 -6.582 1 97.12 146 LEU B O 1
ATOM 2238 N N . MET B 1 147 ? 10.203 -14.758 -4.668 1 94.19 147 MET B N 1
ATOM 2239 C CA . MET B 1 147 ? 11.438 -15.383 -4.199 1 94.19 147 MET B CA 1
ATOM 2240 C C . MET B 1 147 ? 11.227 -16.047 -2.844 1 94.19 147 MET B C 1
ATOM 2242 O O . MET B 1 147 ? 10.781 -15.406 -1.893 1 94.19 147 MET B O 1
ATOM 2246 N N . LEU B 1 148 ? 11.5 -17.359 -2.795 1 94.62 148 LEU B N 1
ATOM 2247 C CA . LEU B 1 148 ? 11.344 -18.125 -1.565 1 94.62 148 LEU B CA 1
ATOM 2248 C C . LEU B 1 148 ? 12.688 -18.688 -1.098 1 94.62 148 LEU B C 1
ATOM 2250 O O . LEU B 1 148 ? 13.5 -19.125 -1.912 1 94.62 148 LEU B O 1
ATOM 2254 N N . PRO B 1 149 ? 12.883 -18.625 0.273 1 90.06 149 PRO B N 1
ATOM 2255 C CA . PRO B 1 149 ? 14.086 -19.281 0.774 1 90.06 149 PRO B CA 1
ATOM 2256 C C . PRO B 1 149 ? 14.07 -20.797 0.537 1 90.06 149 PRO B C 1
ATOM 2258 O O . PRO B 1 149 ? 13.016 -21.422 0.639 1 90.06 149 PRO B O 1
ATOM 2261 N N . HIS B 1 150 ? 15.094 -21.234 -0.005 1 82.94 150 HIS B N 1
ATOM 2262 C CA . HIS B 1 150 ? 15.312 -22.672 -0.203 1 82.94 150 HIS B CA 1
ATOM 2263 C C . HIS B 1 150 ? 16.547 -23.156 0.549 1 82.94 150 HIS B C 1
ATOM 2265 O O . HIS B 1 150 ? 17.641 -22.641 0.332 1 82.94 150 HIS B O 1
ATOM 2271 N N . HIS B 1 151 ? 16.359 -23.719 1.691 1 65.62 151 HIS B N 1
ATOM 2272 C CA . HIS B 1 151 ? 17.516 -24.25 2.4 1 65.62 151 HIS B CA 1
ATOM 2273 C C . HIS B 1 151 ? 18.094 -25.469 1.676 1 65.62 151 HIS B C 1
ATOM 2275 O O . HIS B 1 151 ? 17.359 -26.344 1.242 1 65.62 151 HIS B O 1
ATOM 2281 N N . SER B 1 152 ? 19.172 -25.266 0.901 1 52.34 152 SER B N 1
ATOM 2282 C CA . SER B 1 152 ? 19.859 -26.469 0.437 1 52.34 152 SER B CA 1
ATOM 2283 C C . SER B 1 152 ? 20.703 -27.094 1.545 1 52.34 152 SER B C 1
ATOM 2285 O O . SER B 1 152 ? 21.438 -26.375 2.246 1 52.34 152 SER B O 1
ATOM 2287 N N . TYR B 1 153 ? 20.328 -28.234 2.02 1 44.56 153 TYR B N 1
ATOM 2288 C CA . TYR B 1 153 ? 21.219 -29.062 2.834 1 44.56 153 TYR B CA 1
ATOM 2289 C C . TYR B 1 153 ? 22.422 -29.516 2.033 1 44.56 153 TYR B C 1
ATOM 2291 O O . TYR B 1 153 ? 22.344 -29.719 0.821 1 44.56 153 TYR B O 1
#

Sequence (306 aa):
MKMKMKAVNFTYYLHDDFVPPNVTAVAVAGANATLTGPFQLGDIIVFDSVIRKTASNASAQIGHHSGVLVSLNDPSKKFISFALDITIHGYSGTMSGSARIDFTAPSWEEAVSSGTGSFRGVSGYLTVSAVSLNSAFPVLKYEANLMLPHHSYMKMKMKAVNFTYYLHDDFVPPNVTAVAVAGANATLTGPFQLGDIIVFDSVIRKTASNASAQIGHHSGVLVSLNDPSKKFISFALDITIHGYSGTMSGSARIDFTAPSWEEAVSSGTGSFRGVSGYLTVSAVSLNSAFPVLKYEANLMLPHHSY

InterPro domains:
  IPR004265 Dirigent protein [PF03018] (9-144)
  IPR004265 Dirigent protein [PTHR21495] (5-135)
  IPR044859 Allene oxide cyclase/Dirigent protein [G3DSA:2.40.480.10] (2-149)

Foldseek 3Di:
DDWDKDKDKDKKKWKAACDPPRGFKDWDDFDDPVPPQPDRAFIKMWGWIWMFRDQDPPGDTFWIKTFMWGAHNPNQKIKTWIKTAGDDPNFGWIWTFIDIFGNVDQKTKTWTQAIDGSQHPKGFIKIKGWPAVPVGMTMMMIMTIMMGTDDDD/DDWDKDKDKDKKKWKAACDPPRGFKDWDDFDDPVCPPDDGAFTKMWGWIWMFRDQDPPGDTFWTKTWMWGAHPPNQKTKTWIKTAGDDPNFGWIWIFIDIFGNVDQKTKTWTDAIDGSQHPKGFIKIKGWPAVPVGMTMIMIMTIIMGTDDDD

Nearest PDB structures (foldseek):
  6ooc-assembly1_C  TM=8.553E-01  e=3.737E-11  Glycyrrhiza echinata
  6ooc-assembly1_B  TM=8.356E-01  e=3.197E-11  Glycyrrhiza echinata
  6ood-assembly1_A  TM=8.270E-01  e=2.194E-10  Pisum sativum
  2ooj-assembly1_A  TM=5.814E-01  e=1.517E-01  Shewanella oneidensis MR-1
  2ooj-assembly1_B  TM=5.373E-01  e=3.675E-01  Shewanella oneidensis MR-1

pLDDT: mean 91.38, std 12.31, range [37.81, 98.81]

Radius of gyration: 19.91 Å; Cα contacts (8 Å, |Δi|>4): 902; chains: 2; bounding box: 52×54×45 Å

Secondary structure (DSSP, 8-state):
--EEEEEEEEEEEEE---STTS-SEEEEE---TTS--STTTT-EEEEEEEEESSSSTTSPEEEEEEEEEEE-SSTTEEEEEEEEEEEETTEEEEEEEEEEEETTSSEEEEEEEEE-GGGTT-EEEEEEEEEE--SSS-EEEEEEEEEEEEE--/--EEEEEEEEEEEEE---STTS-SEEEEE---TT---SS-TT-EEEEEEEEESSSSTTSPEEEEEEEEEEE-SSTTEEEEEEEEEEEETTEEEEEEEEEEEETTSSEEEEEEEEE-GGGTT-EEEEEEEEEE--SSS-EEEEEEEEEEEEE--